Protein AF-I3T4M9-F1 (afdb_monomer_lite)

Foldseek 3Di:
DPPVVVVVVVVVVVVVVVVVVVVVVVVVPPPPPPVPPDLAPDDVPDDDDVDPPVLVFAEAEEFEQAADDQVSLLSVQVSLQVVVSCVSNVHDLLRYHYYDQPCHQQPPPNPHRNARHNDPPGGGSNPPNDPQAHRQQQEPQQVLCQLLVNLVSRDDGPSRHRPAAQSYDYYYEYEYAADVQWDHHNHDDTDGNVVVVVSVVNSVVVSRHNDPPVPPPDRQHQHDDPPDSDRPSPDD

Secondary structure (DSSP, 8-state):
--SHHHHHHHHHHHHHHHHHHHHHHHTTS---------SS---TT-----S----SS-EEEEEEE---SGGGHHHHHHHHHHHHHHHHTT--GGGEEEE----STT-TT-SSTT---SSTTPPP--TT---SB-GGG--HHHHHHHHTT-GGG--STT-------TT-EEEEEEEEEEETTEE--SSSSPEEHHHHHHHHHHHHHTTS-S---S-----EEEEEETTEEEEE----

Radius of gyration: 26.16 Å; chains: 1; bounding box: 81×73×48 Å

Structure (mmCIF, N/CA/C/O backbone):
data_AF-I3T4M9-F1
#
_entry.id   AF-I3T4M9-F1
#
loop_
_atom_site.group_PDB
_atom_site.id
_atom_site.type_symbol
_atom_site.label_atom_id
_atom_site.label_alt_id
_atom_site.label_comp_id
_atom_site.label_asym_id
_atom_site.label_entity_id
_atom_site.label_seq_id
_atom_site.pdbx_PDB_ins_code
_atom_site.Cartn_x
_atom_site.Cartn_y
_atom_site.Cartn_z
_atom_site.occupancy
_atom_site.B_iso_or_equiv
_atom_site.auth_seq_id
_atom_site.auth_comp_id
_atom_site.auth_asym_id
_atom_site.auth_atom_id
_atom_site.pdbx_PDB_model_num
ATOM 1 N N . MET A 1 1 ? 65.116 -58.347 15.491 1.00 51.75 1 MET A N 1
ATOM 2 C CA . MET A 1 1 ? 64.648 -56.966 15.760 1.00 51.75 1 MET A CA 1
ATOM 3 C C . MET A 1 1 ? 63.250 -56.728 15.166 1.00 51.75 1 MET A C 1
ATOM 5 O O . MET A 1 1 ? 63.097 -55.890 14.295 1.00 51.75 1 MET A O 1
ATOM 9 N N . ALA A 1 2 ? 62.219 -57.472 15.601 1.00 53.94 2 ALA A N 1
ATOM 10 C CA . ALA A 1 2 ? 60.871 -57.390 14.997 1.00 53.94 2 ALA A CA 1
ATOM 11 C C . ALA A 1 2 ? 59.702 -57.549 15.997 1.00 53.94 2 ALA A C 1
ATOM 13 O O . ALA A 1 2 ? 58.562 -57.761 15.592 1.00 53.94 2 ALA A O 1
ATOM 14 N N . VAL A 1 3 ? 59.967 -57.457 17.307 1.00 49.16 3 VAL A N 1
ATOM 15 C CA . VAL A 1 3 ? 58.937 -57.621 18.357 1.00 49.16 3 VAL A CA 1
ATOM 16 C C . VAL A 1 3 ? 58.542 -56.276 18.985 1.00 49.16 3 VAL A C 1
ATOM 18 O O . VAL A 1 3 ? 57.391 -56.087 19.354 1.00 49.16 3 VAL A O 1
ATOM 21 N N . HIS A 1 4 ? 59.442 -55.287 18.998 1.00 49.81 4 HIS A N 1
ATOM 22 C CA . HIS A 1 4 ? 59.159 -53.950 19.543 1.00 49.81 4 HIS A CA 1
ATOM 23 C C . HIS A 1 4 ? 58.299 -53.062 18.620 1.00 49.81 4 HIS A C 1
ATOM 25 O O . HIS A 1 4 ? 57.583 -52.184 19.089 1.00 49.81 4 HIS A O 1
ATOM 31 N N . SER A 1 5 ? 58.311 -53.324 17.308 1.00 50.81 5 SER A N 1
ATOM 32 C CA . SER A 1 5 ? 57.536 -52.558 16.318 1.00 50.81 5 SER A CA 1
ATOM 33 C C . SER A 1 5 ? 56.028 -52.844 16.388 1.00 50.81 5 SER A C 1
ATOM 35 O O . SER A 1 5 ? 55.233 -51.928 16.187 1.00 50.81 5 SER A O 1
ATOM 37 N N . LYS A 1 6 ? 55.618 -54.074 16.735 1.00 52.12 6 LYS A N 1
ATOM 38 C CA . LYS A 1 6 ? 54.200 -54.478 16.747 1.00 52.12 6 LYS A CA 1
ATOM 39 C C . LYS A 1 6 ? 53.404 -53.829 17.886 1.00 52.12 6 LYS A C 1
ATOM 41 O O . LYS A 1 6 ? 52.273 -53.406 17.663 1.00 52.12 6 LYS A O 1
ATOM 46 N N . ASN A 1 7 ? 54.008 -53.674 19.067 1.00 56.53 7 ASN A N 1
ATOM 47 C CA . ASN A 1 7 ? 53.360 -52.999 20.199 1.00 56.53 7 ASN A CA 1
ATOM 48 C C . ASN A 1 7 ? 53.205 -51.497 19.958 1.00 56.53 7 ASN A C 1
ATOM 50 O O . ASN A 1 7 ? 52.154 -50.938 20.251 1.00 56.53 7 ASN A O 1
ATOM 54 N N . MET A 1 8 ? 54.213 -50.852 19.368 1.00 57.25 8 MET A N 1
ATOM 55 C CA . MET A 1 8 ? 54.141 -49.425 19.059 1.00 57.25 8 MET A CA 1
ATOM 56 C C . MET A 1 8 ? 53.076 -49.138 17.989 1.00 57.25 8 MET A C 1
ATOM 58 O O . MET A 1 8 ? 52.304 -48.196 18.134 1.00 57.25 8 MET A O 1
ATOM 62 N N . PHE A 1 9 ? 52.950 -50.002 16.976 1.00 57.78 9 PHE A N 1
ATOM 63 C CA . PHE A 1 9 ? 51.900 -49.888 15.957 1.00 57.78 9 PHE A CA 1
ATOM 64 C C . PHE A 1 9 ? 50.490 -50.087 16.535 1.00 57.78 9 PHE A C 1
ATOM 66 O O . PHE A 1 9 ? 49.571 -49.345 16.196 1.00 57.78 9 PHE A O 1
ATOM 73 N N . SER A 1 10 ? 50.322 -51.047 17.451 1.00 60.31 10 SER A N 1
ATOM 74 C CA . SER A 1 10 ? 49.035 -51.311 18.107 1.00 60.31 10 SER A CA 1
ATOM 75 C C . SER A 1 10 ? 48.604 -50.182 19.050 1.00 60.31 10 SER A C 1
ATOM 77 O O . SER A 1 10 ? 47.414 -49.892 19.154 1.00 60.31 10 SER A O 1
ATOM 79 N N . ILE A 1 11 ? 49.554 -49.528 19.725 1.00 63.19 11 ILE A N 1
ATOM 80 C CA . ILE A 1 11 ? 49.279 -48.384 20.606 1.00 63.19 11 ILE A CA 1
ATOM 81 C C . ILE A 1 11 ? 48.903 -47.148 19.780 1.00 63.19 11 ILE A C 1
ATOM 83 O O . ILE A 1 11 ? 47.956 -46.449 20.126 1.00 63.19 11 ILE A O 1
ATOM 87 N N . VAL A 1 12 ? 49.574 -46.913 18.648 1.00 64.81 12 VAL A N 1
ATOM 88 C CA . VAL A 1 12 ? 49.237 -45.806 17.737 1.00 64.81 12 VAL A CA 1
ATOM 89 C C . VAL A 1 12 ? 47.850 -46.009 17.108 1.00 64.81 12 VAL A C 1
ATOM 91 O O . VAL A 1 12 ? 47.055 -45.078 17.102 1.00 64.81 12 VAL A O 1
ATOM 94 N N . LEU A 1 13 ? 47.494 -47.223 16.675 1.00 62.75 13 LEU A N 1
ATOM 95 C CA . LEU A 1 13 ? 46.153 -47.536 16.146 1.00 62.75 13 LEU A CA 1
ATOM 96 C C . LEU A 1 13 ? 45.035 -47.402 17.198 1.00 62.75 13 LEU A C 1
ATOM 98 O O . LEU A 1 13 ? 43.924 -46.977 16.876 1.00 62.75 13 LEU A O 1
ATOM 102 N N . SER A 1 14 ? 45.333 -47.727 18.457 1.00 67.88 14 SER A N 1
ATOM 103 C CA . SER A 1 14 ? 44.434 -47.522 19.601 1.00 67.88 14 SER A CA 1
ATOM 104 C C . SER A 1 14 ? 44.211 -46.030 19.876 1.00 67.88 14 SER A C 1
ATOM 106 O O . SER A 1 14 ? 43.078 -45.566 19.953 1.00 67.88 14 SER A O 1
ATOM 108 N N . LEU A 1 15 ? 45.280 -45.233 19.910 1.00 64.12 15 LEU A N 1
ATOM 109 C CA . LEU A 1 15 ? 45.178 -43.788 20.134 1.00 64.12 15 LEU A CA 1
ATOM 110 C C . LEU A 1 15 ? 44.457 -43.069 18.984 1.00 64.12 15 LEU A C 1
ATOM 112 O O . LEU A 1 15 ? 43.706 -42.130 19.228 1.00 64.12 15 LEU A O 1
ATOM 116 N N . TRP A 1 16 ? 44.618 -43.539 17.743 1.00 61.25 16 TRP A N 1
ATOM 117 C CA . TRP A 1 16 ? 43.885 -43.018 16.585 1.00 61.25 16 TRP A CA 1
ATOM 118 C C . TRP A 1 16 ? 42.399 -43.376 16.607 1.00 61.25 16 TRP A C 1
ATOM 120 O O . TRP A 1 16 ? 41.572 -42.539 16.256 1.00 61.25 16 TRP A O 1
ATOM 130 N N . SER A 1 17 ? 42.041 -44.583 17.047 1.00 65.31 17 SER A N 1
ATOM 131 C CA . SER A 1 17 ? 40.633 -44.975 17.175 1.00 65.31 17 SER A CA 1
ATOM 132 C C . SER A 1 17 ? 39.931 -44.240 18.322 1.00 65.31 17 SER A C 1
ATOM 134 O O . SER A 1 17 ? 38.778 -43.851 18.161 1.00 65.31 17 SER A O 1
ATOM 136 N N . TRP A 1 18 ? 40.632 -43.929 19.417 1.00 61.78 18 TRP A N 1
ATOM 137 C CA . TRP A 1 18 ? 40.119 -43.055 20.481 1.00 61.78 18 TRP A CA 1
ATOM 138 C C . TRP A 1 18 ? 40.028 -41.578 20.065 1.00 61.78 18 TRP A C 1
ATOM 140 O O . TRP A 1 18 ? 39.064 -40.910 20.430 1.00 61.78 18 TRP A O 1
ATOM 150 N N . LEU A 1 19 ? 40.967 -41.074 19.255 1.00 63.44 19 LEU A N 1
ATOM 151 C CA . LEU A 1 19 ? 40.897 -39.721 18.685 1.00 63.44 19 LEU A CA 1
ATOM 152 C C . LEU A 1 19 ? 39.730 -39.582 17.691 1.00 63.44 19 LEU A C 1
ATOM 154 O O . LEU A 1 19 ? 39.024 -38.579 17.717 1.00 63.44 19 LEU A O 1
ATOM 158 N N . LEU A 1 20 ? 39.474 -40.603 16.865 1.00 59.25 20 LEU A N 1
ATOM 159 C CA . LEU A 1 20 ? 38.292 -40.675 15.997 1.00 59.25 20 LEU A CA 1
ATOM 160 C C . LEU A 1 20 ? 36.988 -40.747 16.803 1.00 59.25 20 LEU A C 1
ATOM 162 O O . LEU A 1 20 ? 36.024 -40.084 16.434 1.00 59.25 20 LEU A O 1
ATOM 166 N N . LEU A 1 21 ? 36.963 -41.478 17.924 1.00 58.19 21 LEU A N 1
ATOM 167 C CA . LEU A 1 21 ? 35.794 -41.537 18.810 1.00 58.19 21 LEU A CA 1
ATOM 168 C C . LEU A 1 21 ? 35.507 -40.181 19.483 1.00 58.19 21 LEU A C 1
ATOM 170 O O . LEU A 1 21 ? 34.352 -39.760 19.563 1.00 58.19 21 LEU A O 1
ATOM 174 N N . LEU A 1 22 ? 36.552 -39.468 19.917 1.00 56.66 22 LEU A N 1
ATOM 175 C CA . LEU A 1 22 ? 36.445 -38.116 20.478 1.00 56.66 22 LEU A CA 1
ATOM 176 C C . LEU A 1 22 ? 35.967 -37.101 19.427 1.00 56.66 22 LEU A C 1
ATOM 178 O O . LEU A 1 22 ? 35.069 -36.314 19.710 1.00 56.66 22 LEU A O 1
ATOM 182 N N . LEU A 1 23 ? 36.449 -37.200 18.183 1.00 51.44 23 LEU A N 1
ATOM 183 C CA . LEU A 1 23 ? 35.970 -36.373 17.067 1.00 51.44 23 LEU A CA 1
ATOM 184 C C . LEU A 1 23 ? 34.507 -36.671 16.680 1.00 51.44 23 LEU A C 1
ATOM 186 O O . LEU A 1 23 ? 33.808 -35.774 16.213 1.00 51.44 23 LEU A O 1
ATOM 190 N N . THR A 1 24 ? 34.008 -37.894 16.904 1.00 48.72 24 THR A N 1
ATOM 191 C CA . THR A 1 24 ? 32.576 -38.209 16.719 1.00 48.72 24 THR A CA 1
ATOM 192 C C . THR A 1 24 ? 31.686 -37.737 17.872 1.00 48.72 24 THR A C 1
ATOM 194 O O . THR A 1 24 ? 30.505 -37.482 17.649 1.00 48.72 24 THR A O 1
ATOM 197 N N . LEU A 1 25 ? 32.234 -37.574 19.083 1.00 47.53 25 LEU A N 1
ATOM 198 C CA . LEU A 1 25 ? 31.501 -37.060 20.248 1.00 47.53 25 LEU A CA 1
ATOM 199 C C . LEU A 1 25 ? 31.405 -35.526 20.245 1.00 47.53 25 LEU A C 1
ATOM 201 O O . LEU A 1 25 ? 30.348 -34.996 20.583 1.00 47.53 25 LEU A O 1
ATOM 205 N N . ASP A 1 26 ? 32.426 -34.820 19.752 1.00 40.88 26 ASP A N 1
ATOM 206 C CA . ASP A 1 26 ? 32.344 -33.368 19.515 1.00 40.88 26 ASP A CA 1
ATOM 207 C C . ASP A 1 26 ? 31.431 -33.014 18.322 1.00 40.88 26 ASP A C 1
ATOM 209 O O . ASP A 1 26 ? 30.865 -31.921 18.256 1.00 40.88 26 ASP A O 1
ATOM 213 N N . GLY A 1 27 ? 31.201 -33.964 17.407 1.00 43.97 27 GLY A N 1
ATOM 214 C CA . GLY A 1 27 ? 30.227 -33.837 16.319 1.00 43.97 27 GLY A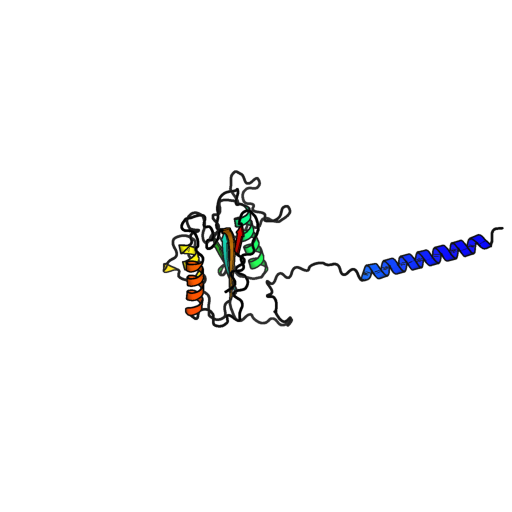 CA 1
ATOM 215 C C . GLY A 1 27 ? 28.759 -33.888 16.766 1.00 43.97 27 GLY A C 1
ATOM 216 O O . GLY A 1 27 ? 27.888 -33.470 16.006 1.00 43.97 27 GLY A O 1
ATOM 217 N N . LEU A 1 28 ? 28.467 -34.352 17.990 1.00 40.97 28 LEU A N 1
ATOM 218 C CA . LEU A 1 28 ? 27.102 -34.412 18.535 1.00 40.97 28 LEU A CA 1
ATOM 219 C C . LEU A 1 28 ? 26.691 -33.164 19.338 1.00 40.97 28 LEU A C 1
ATOM 221 O O . LEU A 1 28 ? 25.540 -33.069 19.762 1.00 40.97 28 LEU A O 1
ATOM 225 N N . VAL A 1 29 ? 27.595 -32.194 19.530 1.00 45.59 29 VAL A N 1
ATOM 226 C CA . VAL A 1 29 ? 27.301 -30.917 20.220 1.00 45.59 29 VAL A CA 1
ATOM 227 C C . VAL A 1 29 ? 27.379 -29.711 19.276 1.00 45.59 29 VAL A C 1
ATOM 229 O O . VAL A 1 29 ? 27.079 -28.581 19.664 1.00 45.59 29 VAL A O 1
ATOM 232 N N . ALA A 1 30 ? 27.634 -29.931 17.986 1.00 41.69 30 ALA A N 1
ATOM 233 C CA . ALA A 1 30 ? 27.229 -28.970 16.973 1.00 41.69 30 ALA A CA 1
ATOM 234 C C . ALA A 1 30 ? 25.702 -29.044 16.832 1.00 41.69 30 ALA A C 1
ATOM 236 O O . ALA A 1 30 ? 25.177 -29.729 15.955 1.00 41.69 30 ALA A O 1
ATOM 237 N N . ARG A 1 31 ? 24.978 -28.336 17.716 1.00 37.53 31 ARG A N 1
ATOM 238 C CA . ARG A 1 31 ? 23.589 -27.951 17.444 1.00 37.53 31 ARG A CA 1
ATOM 239 C C . ARG A 1 31 ? 23.585 -27.407 16.019 1.00 37.53 31 ARG A C 1
ATOM 241 O O . ARG A 1 31 ? 24.276 -26.411 15.777 1.00 37.53 31 ARG A O 1
ATOM 248 N N . PRO A 1 32 ? 22.856 -28.015 15.071 1.00 35.25 32 PRO A N 1
ATOM 249 C CA . PRO A 1 32 ? 22.607 -27.319 13.834 1.00 35.25 32 PRO A CA 1
ATOM 250 C C . PRO A 1 32 ? 21.932 -26.018 14.263 1.00 35.25 32 PRO A C 1
ATOM 252 O O . PRO A 1 32 ? 20.870 -26.044 14.885 1.00 35.25 32 PRO A O 1
ATOM 255 N N . ASN A 1 33 ? 22.549 -24.875 13.962 1.00 35.91 33 ASN A N 1
ATOM 256 C CA . ASN A 1 33 ? 21.829 -23.611 13.871 1.00 35.91 33 ASN A CA 1
ATOM 257 C C . ASN A 1 33 ? 20.899 -23.720 12.654 1.00 35.91 33 ASN A C 1
ATOM 259 O O . ASN A 1 33 ? 21.016 -22.988 11.676 1.00 35.91 33 ASN A O 1
ATOM 263 N N . HIS A 1 34 ? 19.991 -24.693 12.694 1.00 41.06 34 HIS A N 1
ATOM 264 C CA . HIS A 1 34 ? 18.754 -24.627 11.974 1.00 41.06 34 HIS A CA 1
ATOM 265 C C . HIS A 1 34 ? 17.998 -23.540 12.720 1.00 41.06 34 HIS A C 1
ATOM 267 O O . HIS A 1 34 ? 17.417 -23.771 13.779 1.00 41.06 34 HIS A O 1
ATOM 273 N N . LEU A 1 35 ? 18.150 -22.310 12.232 1.00 42.97 35 LEU A N 1
ATOM 274 C CA . LEU A 1 35 ? 17.266 -21.217 12.575 1.00 42.97 35 LEU A CA 1
ATOM 275 C C . LEU A 1 35 ? 15.893 -21.677 12.076 1.00 42.97 35 LEU A C 1
ATOM 277 O O . LEU A 1 35 ? 15.541 -21.484 10.914 1.00 42.97 35 LEU A O 1
ATOM 281 N N . GLU A 1 36 ? 15.196 -22.440 12.911 1.00 40.03 36 GLU A N 1
ATOM 282 C CA . GLU A 1 36 ? 13.805 -22.787 12.718 1.00 40.03 36 GLU A CA 1
ATOM 283 C C . GLU A 1 36 ? 13.071 -21.453 12.745 1.00 40.03 36 GLU A C 1
ATOM 285 O O . GLU A 1 36 ? 12.901 -20.819 13.784 1.00 40.03 36 GLU A O 1
ATOM 290 N N . TRP A 1 37 ? 12.823 -20.935 11.545 1.00 40.50 37 TRP A N 1
ATOM 291 C CA . TRP A 1 37 ? 12.137 -19.676 11.357 1.00 40.50 37 TRP A CA 1
ATOM 292 C C . TRP A 1 37 ? 10.720 -19.863 11.855 1.00 40.50 37 TRP A C 1
ATOM 294 O O . TRP A 1 37 ? 9.911 -20.529 11.208 1.00 40.50 37 TRP A O 1
ATOM 304 N N . ASP A 1 38 ? 10.450 -19.264 13.003 1.00 41.94 38 ASP A N 1
ATOM 305 C CA . ASP A 1 38 ? 9.117 -19.208 13.553 1.00 41.94 38 ASP A CA 1
ATOM 306 C C . ASP A 1 38 ? 8.185 -18.491 12.560 1.00 41.94 38 ASP A C 1
ATOM 308 O O . ASP A 1 38 ? 8.450 -17.338 12.200 1.00 41.94 38 ASP A O 1
ATOM 312 N N . PRO A 1 39 ? 7.129 -19.150 12.052 1.00 41.22 39 PRO A N 1
ATOM 313 C CA . PRO A 1 39 ? 6.181 -18.515 11.141 1.00 41.22 39 PRO A CA 1
ATOM 314 C C . PRO A 1 39 ? 5.344 -17.433 11.840 1.00 41.22 39 PRO A C 1
ATOM 316 O O . PRO A 1 39 ? 4.666 -16.656 11.165 1.00 41.22 39 PRO A O 1
ATOM 319 N N . VAL A 1 40 ? 5.382 -17.378 13.173 1.00 46.44 40 VAL A N 1
ATOM 320 C CA . VAL A 1 40 ? 4.689 -16.385 13.981 1.00 46.44 40 VAL A CA 1
ATOM 321 C C . VAL A 1 40 ? 5.578 -15.151 14.116 1.00 46.44 40 VAL A C 1
ATOM 323 O O . VAL A 1 40 ? 6.723 -15.219 14.561 1.00 46.44 40 VAL A O 1
ATOM 326 N N . ILE A 1 41 ? 5.044 -13.985 13.746 1.00 50.28 41 ILE A N 1
ATOM 327 C CA . ILE A 1 41 ? 5.669 -12.700 14.077 1.00 50.28 41 ILE A CA 1
ATOM 328 C C . ILE A 1 41 ? 5.581 -12.536 15.597 1.00 50.28 41 ILE A C 1
ATOM 330 O O . ILE A 1 41 ? 4.592 -12.017 16.106 1.00 50.28 41 ILE A O 1
ATOM 334 N N . ARG A 1 42 ? 6.609 -12.999 16.311 1.00 46.50 42 ARG A N 1
ATOM 335 C CA . ARG A 1 42 ? 6.723 -12.837 17.761 1.00 46.50 42 ARG A CA 1
ATOM 336 C C . ARG A 1 42 ? 7.334 -11.487 18.108 1.00 46.50 42 ARG A C 1
ATOM 338 O O . ARG A 1 42 ? 8.281 -11.025 17.460 1.00 46.50 42 ARG A O 1
ATOM 345 N N . LEU A 1 43 ? 6.805 -10.840 19.140 1.00 44.00 43 LEU A N 1
ATOM 346 C CA . LEU A 1 43 ? 7.354 -9.580 19.644 1.00 44.00 43 LEU A CA 1
ATOM 347 C C . LEU A 1 43 ? 8.533 -9.859 20.598 1.00 44.00 43 LEU A C 1
ATOM 349 O O . LEU A 1 43 ? 8.495 -10.830 21.353 1.00 44.00 43 LEU A O 1
ATOM 353 N N . PRO A 1 44 ? 9.579 -9.010 20.645 1.00 33.62 44 PRO A N 1
ATOM 354 C CA . PRO A 1 44 ? 10.589 -9.106 21.696 1.00 33.62 44 PRO A CA 1
ATOM 355 C C . PRO A 1 44 ? 9.932 -8.907 23.073 1.00 33.62 44 PRO A C 1
ATOM 357 O O . PRO A 1 44 ? 9.529 -7.790 23.402 1.00 33.62 44 PRO A O 1
ATOM 360 N N . GLY A 1 45 ? 9.819 -9.984 23.857 1.00 41.94 45 GLY A N 1
ATOM 361 C CA . GLY A 1 45 ? 9.194 -9.988 25.188 1.00 41.94 45 GLY A CA 1
ATOM 362 C C . GLY A 1 45 ? 7.941 -10.859 25.334 1.00 41.94 45 GLY A C 1
ATOM 363 O O . GLY A 1 45 ? 7.343 -10.849 26.406 1.00 41.94 45 GLY A O 1
ATOM 364 N N . GLU A 1 46 ? 7.537 -11.602 24.303 1.00 44.09 46 GLU A N 1
ATOM 365 C CA . GLU A 1 46 ? 6.473 -12.606 24.424 1.00 44.09 46 GLU A CA 1
ATOM 366 C C . GLU A 1 46 ? 6.944 -13.768 25.314 1.00 44.09 46 GLU A C 1
ATOM 368 O O . GLU A 1 46 ? 7.970 -14.398 25.045 1.00 44.09 46 GLU A O 1
ATOM 373 N N . VAL A 1 47 ? 6.230 -14.005 26.417 1.00 44.31 47 VAL A N 1
ATOM 374 C CA . VAL A 1 47 ? 6.484 -15.140 27.309 1.00 44.31 47 VAL A CA 1
ATOM 375 C C . VAL A 1 47 ? 6.010 -16.397 26.585 1.00 44.31 47 VAL A C 1
ATOM 377 O O . VAL A 1 47 ? 4.903 -16.422 26.053 1.00 44.31 47 VAL A O 1
ATOM 380 N N . VAL A 1 48 ? 6.872 -17.411 26.515 1.00 47.31 48 VAL A N 1
ATOM 381 C CA . VAL A 1 48 ? 6.546 -18.707 25.915 1.00 47.31 48 VAL A CA 1
ATOM 382 C C . VAL A 1 48 ? 5.621 -19.443 26.876 1.00 47.31 48 VAL A C 1
ATOM 384 O O . VAL A 1 48 ? 6.099 -20.080 27.808 1.00 47.31 48 VAL A O 1
ATOM 387 N N . ASP A 1 49 ? 4.317 -19.328 26.659 1.00 44.12 49 ASP A N 1
ATOM 388 C CA . ASP A 1 49 ? 3.352 -20.287 27.180 1.00 44.12 49 ASP A CA 1
ATOM 389 C C . ASP A 1 49 ? 2.806 -21.061 25.978 1.00 44.12 49 ASP A C 1
ATOM 391 O O . ASP A 1 49 ? 2.137 -20.494 25.117 1.00 44.12 49 ASP A O 1
ATOM 395 N N . ASP A 1 50 ? 3.107 -22.360 25.905 1.00 45.62 50 ASP A N 1
ATOM 396 C CA . ASP A 1 50 ? 2.668 -23.295 24.852 1.00 45.62 50 ASP A CA 1
ATOM 397 C C . ASP A 1 50 ? 1.153 -23.605 24.908 1.00 45.62 50 ASP A C 1
ATOM 399 O O . ASP A 1 50 ? 0.687 -24.652 24.457 1.00 45.62 50 ASP A O 1
ATOM 403 N N . ALA A 1 51 ? 0.365 -22.703 25.488 1.00 43.50 51 ALA A N 1
ATOM 404 C CA . ALA A 1 51 ? -1.082 -22.731 25.431 1.00 43.50 51 ALA A CA 1
ATOM 405 C C . ALA A 1 51 ? -1.520 -21.798 24.301 1.00 43.50 51 ALA A C 1
ATOM 407 O O . ALA A 1 51 ? -1.069 -20.657 24.242 1.00 43.50 51 ALA A O 1
ATOM 408 N N . GLU A 1 52 ? -2.406 -22.268 23.419 1.00 46.25 52 GLU A N 1
ATOM 409 C CA . GLU A 1 52 ? -3.182 -21.404 22.529 1.00 46.25 52 GLU A CA 1
ATOM 410 C C . GLU A 1 52 ? -3.863 -20.317 23.371 1.00 46.25 52 GLU A C 1
ATOM 412 O O . GLU A 1 52 ? -4.950 -20.499 23.919 1.00 46.25 52 GLU A O 1
ATOM 417 N N . VAL A 1 53 ? -3.202 -19.172 23.529 1.00 48.25 53 VAL A N 1
ATOM 418 C CA . VAL A 1 53 ? -3.882 -17.959 23.936 1.00 48.25 53 VAL A CA 1
ATOM 419 C C . VAL A 1 53 ? -4.668 -17.578 22.700 1.00 48.25 53 VAL A C 1
ATOM 421 O O . VAL A 1 53 ? -4.093 -17.056 21.746 1.00 48.25 53 VAL A O 1
ATOM 424 N N . ASP A 1 54 ? -5.962 -17.896 22.704 1.00 47.97 54 ASP A N 1
ATOM 425 C CA . ASP A 1 54 ? -6.940 -17.265 21.829 1.00 47.97 54 ASP A CA 1
ATOM 426 C C . ASP A 1 54 ? -6.648 -15.761 21.848 1.00 47.97 54 ASP A C 1
ATOM 428 O O . ASP A 1 54 ? -6.958 -15.053 22.812 1.00 47.97 54 ASP A O 1
ATOM 432 N N . GLU A 1 55 ? -5.946 -15.271 20.825 1.00 59.09 55 GLU A N 1
ATOM 433 C CA . GLU A 1 55 ? -5.632 -13.861 20.707 1.00 59.09 55 GLU A CA 1
ATOM 434 C C . GLU A 1 55 ? -6.973 -13.147 20.565 1.00 59.09 55 GLU A C 1
ATOM 436 O O . GLU A 1 55 ? -7.619 -13.211 19.523 1.00 59.09 55 GLU A O 1
ATOM 441 N N . VAL A 1 56 ? -7.412 -12.490 21.640 1.00 71.88 56 VAL A N 1
ATOM 442 C CA . VAL A 1 56 ? -8.781 -11.967 21.797 1.00 71.88 56 VAL A CA 1
ATOM 443 C C . VAL A 1 56 ? -9.163 -10.924 20.722 1.00 71.88 56 VAL A C 1
ATOM 445 O O . VAL A 1 56 ? -10.322 -10.534 20.643 1.00 71.88 56 VAL A O 1
ATOM 448 N N . GLY A 1 57 ? -8.235 -10.494 19.856 1.00 79.50 57 GLY A N 1
ATOM 449 C CA . GLY A 1 57 ? -8.483 -9.519 18.794 1.00 79.50 57 GLY A CA 1
ATOM 450 C C . GLY A 1 57 ? -7.850 -9.847 17.440 1.00 79.50 57 GLY A C 1
ATOM 451 O O . GLY A 1 57 ? -6.844 -10.550 17.319 1.00 79.50 57 GLY A O 1
ATOM 452 N N . THR A 1 58 ? -8.443 -9.267 16.400 1.00 88.31 58 THR A N 1
ATOM 453 C CA . THR A 1 58 ? -8.081 -9.445 14.993 1.00 88.31 58 THR A CA 1
ATOM 454 C C . THR A 1 58 ? -6.725 -8.813 14.688 1.00 88.31 58 THR A C 1
ATOM 456 O O . THR A 1 58 ? -6.416 -7.699 15.114 1.00 88.31 58 THR A O 1
ATOM 459 N N . ARG A 1 59 ? -5.907 -9.510 13.896 1.00 87.62 59 ARG A N 1
ATOM 460 C CA . ARG A 1 59 ? -4.650 -8.981 13.353 1.00 87.62 59 ARG A CA 1
ATOM 461 C C . ARG A 1 59 ? -4.914 -8.341 11.993 1.00 87.62 59 ARG A C 1
ATOM 463 O O . ARG A 1 59 ? -5.387 -9.017 11.081 1.00 87.62 59 ARG A O 1
ATOM 470 N N . TRP A 1 60 ? -4.584 -7.063 11.876 1.00 92.44 60 TRP A N 1
ATOM 471 C CA . TRP A 1 60 ? -4.699 -6.246 10.673 1.00 92.44 60 TRP A CA 1
ATOM 472 C C . TRP A 1 60 ? -3.324 -5.847 10.152 1.00 92.44 60 TRP A C 1
ATOM 474 O O . TRP A 1 60 ? -2.380 -5.691 10.930 1.00 92.44 60 TRP A O 1
ATOM 484 N N . ALA A 1 61 ? -3.218 -5.612 8.846 1.00 92.44 61 ALA A N 1
ATOM 485 C CA . ALA A 1 61 ? -2.009 -5.074 8.248 1.00 92.44 61 ALA A CA 1
ATOM 486 C C . ALA A 1 61 ? -2.281 -4.061 7.130 1.00 92.44 61 ALA A C 1
ATOM 488 O O . ALA A 1 61 ? -3.215 -4.212 6.346 1.00 92.44 6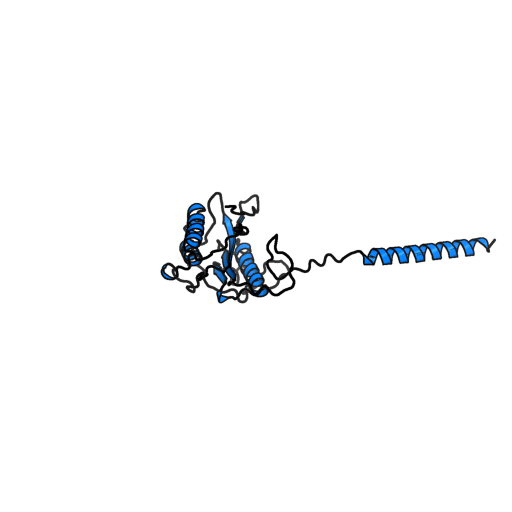1 ALA A O 1
ATOM 489 N N . VAL A 1 62 ? -1.409 -3.059 7.024 1.00 96.81 62 VAL A N 1
ATOM 490 C CA . VAL A 1 62 ? -1.318 -2.136 5.885 1.00 96.81 62 VAL A CA 1
ATOM 491 C C . VAL A 1 62 ? 0.087 -2.253 5.305 1.00 96.81 62 VAL A C 1
ATOM 493 O O . VAL A 1 62 ? 1.066 -1.977 5.999 1.00 96.81 62 VAL A O 1
ATOM 496 N N . LEU A 1 63 ? 0.200 -2.677 4.048 1.00 97.88 63 LEU A N 1
ATOM 497 C CA . LEU A 1 63 ? 1.475 -2.837 3.346 1.00 97.88 63 LEU A CA 1
ATOM 498 C C . LEU A 1 63 ? 1.567 -1.815 2.215 1.00 97.88 63 LEU A C 1
ATOM 500 O O . LEU A 1 63 ? 0.659 -1.745 1.392 1.00 97.88 63 LEU A O 1
ATOM 504 N N . VAL A 1 64 ? 2.648 -1.036 2.162 1.00 98.25 64 VAL A N 1
ATOM 505 C CA . VAL A 1 64 ? 2.773 0.099 1.238 1.00 98.25 64 VAL A CA 1
ATOM 506 C C . VAL A 1 64 ? 4.107 0.088 0.506 1.00 98.25 64 VAL A C 1
ATOM 508 O O . VAL A 1 64 ? 5.167 0.142 1.129 1.00 98.25 64 VAL A O 1
ATOM 511 N N . ALA A 1 65 ? 4.042 0.066 -0.824 1.00 97.69 65 ALA A N 1
ATOM 512 C CA . ALA A 1 65 ? 5.158 0.368 -1.706 1.00 97.69 65 ALA A CA 1
ATOM 513 C C . ALA A 1 65 ? 4.969 1.788 -2.248 1.00 97.69 65 ALA A C 1
ATOM 515 O O . ALA A 1 65 ? 4.045 2.047 -3.018 1.00 97.69 65 ALA A O 1
ATOM 516 N N . GLY A 1 66 ? 5.836 2.709 -1.831 1.00 96.31 66 GLY A N 1
ATOM 517 C CA . GLY A 1 66 ? 5.699 4.142 -2.126 1.00 96.31 66 GLY A CA 1
ATOM 518 C C . GLY A 1 66 ? 6.235 4.594 -3.486 1.00 96.31 66 GLY A C 1
ATOM 519 O O . GLY A 1 66 ? 6.274 5.789 -3.756 1.00 96.31 66 GLY A O 1
ATOM 520 N N . SER A 1 67 ? 6.642 3.677 -4.364 1.00 96.38 67 SER A N 1
ATOM 521 C CA . SER A 1 67 ? 7.145 4.028 -5.697 1.00 96.38 67 SER A CA 1
ATOM 522 C C . SER A 1 67 ? 6.709 3.073 -6.797 1.00 96.38 67 SER A C 1
ATOM 524 O O . SER A 1 67 ? 6.231 1.958 -6.574 1.00 96.38 67 SER A O 1
ATOM 526 N N . SER A 1 68 ? 6.928 3.558 -8.014 1.00 98.50 68 SER A N 1
ATOM 527 C CA . SER A 1 68 ? 6.719 2.893 -9.290 1.00 98.50 68 SER A CA 1
ATOM 528 C C . SER A 1 68 ? 8.020 2.858 -10.105 1.00 98.50 68 SER A C 1
ATOM 530 O O . SER A 1 68 ? 9.056 3.412 -9.711 1.00 98.50 68 SER A O 1
ATOM 532 N N . GLY A 1 69 ? 7.966 2.194 -11.252 1.00 98.19 69 GLY A N 1
ATOM 533 C CA . GLY A 1 69 ? 9.042 2.043 -12.215 1.00 98.19 69 GLY A CA 1
ATOM 534 C C . GLY A 1 69 ? 9.958 0.864 -11.900 1.00 98.19 69 GLY A C 1
ATOM 535 O O . GLY A 1 69 ? 10.302 0.589 -10.749 1.00 98.19 69 GLY A O 1
ATOM 536 N N . TYR A 1 70 ? 10.440 0.191 -12.947 1.00 98.19 70 TYR A N 1
ATOM 537 C CA . 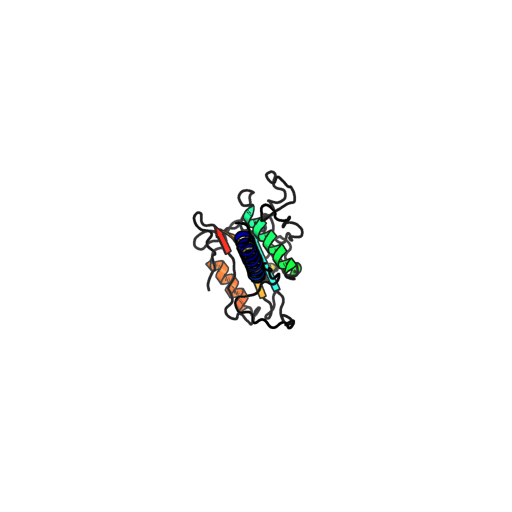TYR A 1 70 ? 11.246 -1.027 -12.808 1.00 98.19 70 TYR A CA 1
ATOM 538 C C . TYR A 1 70 ? 12.557 -0.822 -12.023 1.00 98.19 70 TYR A C 1
ATOM 540 O O . TYR A 1 70 ? 12.998 -1.712 -11.300 1.00 98.19 70 TYR A O 1
ATOM 548 N N . GLY A 1 71 ? 13.148 0.380 -12.049 1.00 96.50 71 GLY A N 1
ATOM 549 C CA . GLY A 1 71 ? 14.305 0.727 -11.202 1.00 96.50 71 GLY A CA 1
ATOM 550 C C . GLY A 1 71 ? 14.024 0.679 -9.687 1.00 96.50 71 GLY A C 1
ATOM 551 O O . GLY A 1 71 ? 14.950 0.629 -8.873 1.00 96.50 71 GLY A O 1
ATOM 552 N N . ASN A 1 72 ? 12.748 0.655 -9.300 1.00 97.06 72 ASN A N 1
ATOM 553 C CA . ASN A 1 72 ? 12.263 0.538 -7.927 1.00 97.06 72 ASN A CA 1
ATOM 554 C C . ASN A 1 72 ? 11.619 -0.824 -7.628 1.00 97.06 72 ASN A C 1
ATOM 556 O O . ASN A 1 72 ? 10.994 -0.973 -6.580 1.00 97.06 72 ASN A O 1
ATOM 560 N N . TYR A 1 73 ? 11.838 -1.832 -8.485 1.00 98.19 73 TYR A N 1
ATOM 561 C CA . TYR A 1 73 ? 11.357 -3.215 -8.346 1.00 98.19 73 TYR A CA 1
ATOM 562 C C . TYR A 1 73 ? 11.346 -3.728 -6.893 1.00 98.19 73 TYR A C 1
ATOM 564 O O . TYR A 1 73 ? 10.361 -4.303 -6.428 1.00 98.19 73 TYR A O 1
ATOM 572 N N . ARG A 1 74 ? 12.439 -3.478 -6.157 1.00 96.50 74 ARG A N 1
ATOM 573 C CA . ARG A 1 74 ? 12.654 -3.936 -4.774 1.00 96.50 74 ARG A CA 1
ATOM 574 C C . ARG A 1 74 ? 11.537 -3.539 -3.800 1.00 96.50 74 ARG A C 1
ATOM 576 O O . ARG A 1 74 ? 11.213 -4.327 -2.927 1.00 96.50 74 ARG A O 1
ATOM 583 N N . HIS A 1 75 ? 10.915 -2.371 -3.959 1.00 96.44 75 HIS A N 1
ATOM 584 C CA . HIS A 1 75 ? 9.921 -1.884 -2.997 1.00 96.44 75 HIS A CA 1
ATOM 585 C C . HIS A 1 75 ? 8.592 -2.647 -3.106 1.00 96.44 75 HIS A C 1
ATOM 587 O O . HIS A 1 75 ? 8.007 -3.037 -2.098 1.00 96.44 75 HIS A O 1
ATOM 593 N N . GLN A 1 76 ? 8.141 -2.938 -4.331 1.00 98.62 76 GLN A N 1
ATOM 594 C CA . GLN A 1 76 ? 6.956 -3.777 -4.542 1.00 98.62 76 GLN A CA 1
ATOM 595 C C . GLN A 1 76 ? 7.259 -5.257 -4.259 1.00 98.62 76 GLN A C 1
ATOM 597 O O . GLN A 1 76 ? 6.404 -5.956 -3.719 1.00 98.62 76 GLN A O 1
ATOM 602 N N . ALA A 1 77 ? 8.484 -5.728 -4.531 1.00 97.88 77 ALA A N 1
ATOM 603 C CA . ALA A 1 77 ? 8.928 -7.068 -4.137 1.00 97.88 77 ALA A CA 1
ATOM 604 C C . ALA A 1 77 ? 8.935 -7.264 -2.610 1.00 97.88 77 ALA A C 1
ATOM 606 O O . ALA A 1 77 ? 8.503 -8.312 -2.128 1.00 97.88 77 ALA A O 1
ATOM 607 N N . ASP A 1 78 ? 9.359 -6.252 -1.850 1.00 96.00 78 ASP A N 1
ATOM 608 C CA . ASP A 1 78 ? 9.287 -6.227 -0.388 1.00 96.00 78 ASP A CA 1
ATOM 609 C C . ASP A 1 78 ? 7.855 -6.353 0.127 1.00 96.00 78 ASP A C 1
ATOM 611 O O . ASP A 1 78 ? 7.588 -7.186 0.993 1.00 96.00 78 ASP A O 1
ATOM 615 N N . VAL A 1 79 ? 6.924 -5.567 -0.421 1.00 97.81 79 VAL A N 1
ATOM 616 C CA . VAL A 1 79 ? 5.503 -5.615 -0.042 1.00 97.81 79 VAL A CA 1
ATOM 617 C C . VAL A 1 79 ? 4.870 -6.958 -0.382 1.00 97.81 79 VAL A C 1
ATOM 619 O O . VAL A 1 79 ? 4.211 -7.552 0.470 1.00 97.81 79 VAL A O 1
ATOM 622 N N . CYS A 1 80 ? 5.118 -7.474 -1.588 1.00 98.50 80 CYS A N 1
ATOM 623 C CA . CYS A 1 80 ? 4.646 -8.794 -1.995 1.00 98.50 80 CYS A CA 1
ATOM 624 C C . CYS A 1 80 ? 5.177 -9.879 -1.048 1.00 98.50 80 CYS A C 1
ATOM 626 O O . CYS A 1 80 ? 4.420 -10.716 -0.569 1.00 98.50 80 CYS A O 1
ATOM 628 N N . HIS A 1 81 ? 6.467 -9.836 -0.707 1.00 96.75 81 HIS A N 1
ATOM 629 C CA . HIS A 1 81 ? 7.063 -10.788 0.227 1.00 96.75 81 HIS A CA 1
ATOM 630 C C . HIS A 1 81 ? 6.470 -10.664 1.639 1.00 96.75 81 HIS A C 1
ATOM 632 O O . HIS A 1 81 ? 6.138 -11.680 2.247 1.00 96.75 81 HIS A O 1
ATOM 638 N N . ALA A 1 82 ? 6.273 -9.443 2.145 1.00 93.44 82 ALA A N 1
ATOM 639 C CA . ALA A 1 82 ? 5.629 -9.211 3.436 1.00 93.44 82 ALA A CA 1
ATOM 640 C C . ALA A 1 82 ? 4.195 -9.765 3.474 1.00 93.44 82 ALA A C 1
ATOM 642 O O . ALA A 1 82 ? 3.816 -10.385 4.466 1.00 93.44 82 ALA A O 1
ATOM 643 N N . TYR A 1 83 ? 3.428 -9.616 2.388 1.00 97.94 83 TYR A N 1
ATOM 644 C CA . TYR A 1 83 ? 2.102 -10.225 2.257 1.00 97.94 83 TYR A CA 1
ATOM 645 C C . TYR A 1 83 ? 2.169 -11.751 2.400 1.00 97.94 83 TYR A C 1
ATOM 647 O O . TYR A 1 83 ? 1.453 -12.312 3.228 1.00 97.94 83 TYR A O 1
ATOM 655 N N . GLN A 1 84 ? 3.080 -12.419 1.680 1.00 97.50 84 GLN A N 1
ATOM 656 C CA . GLN A 1 84 ? 3.230 -13.879 1.775 1.00 97.50 84 GLN A CA 1
ATOM 657 C C . GLN A 1 84 ? 3.557 -14.337 3.204 1.00 97.50 84 GLN A C 1
ATOM 659 O O . GLN A 1 84 ? 3.030 -15.348 3.669 1.00 97.50 84 GLN A O 1
ATOM 664 N N . LEU A 1 85 ? 4.402 -13.586 3.920 1.00 92.69 85 LEU A N 1
ATOM 665 C CA . LEU A 1 85 ? 4.743 -13.886 5.313 1.00 92.69 85 LEU A CA 1
ATOM 666 C C . LEU A 1 85 ? 3.532 -13.750 6.242 1.00 92.69 85 LEU A C 1
ATOM 668 O O . LEU A 1 85 ? 3.317 -14.620 7.082 1.00 92.69 85 LEU A O 1
ATOM 672 N N . LEU A 1 86 ? 2.719 -12.704 6.076 1.00 91.19 86 LEU A N 1
ATOM 673 C CA . LEU A 1 86 ? 1.516 -12.498 6.888 1.00 91.19 86 LEU A CA 1
ATOM 674 C C . LEU A 1 86 ? 0.452 -13.568 6.634 1.00 91.19 86 LEU A C 1
ATOM 676 O O . LEU A 1 86 ? -0.117 -14.091 7.592 1.00 91.19 86 LEU A O 1
ATOM 680 N N . ILE A 1 87 ? 0.226 -13.936 5.369 1.00 96.81 87 ILE A N 1
ATOM 681 C CA . ILE A 1 87 ? -0.679 -15.036 5.011 1.00 96.81 87 ILE A CA 1
ATOM 682 C C . ILE A 1 87 ? -0.190 -16.350 5.630 1.00 96.81 87 ILE A C 1
ATOM 684 O O . ILE A 1 87 ? -0.965 -17.048 6.282 1.00 96.81 87 ILE A O 1
ATOM 688 N N . LYS A 1 88 ? 1.108 -16.665 5.507 1.00 94.12 88 LYS A N 1
ATOM 689 C CA . LYS A 1 88 ? 1.704 -17.861 6.125 1.00 94.12 88 LYS A CA 1
ATOM 690 C C . LYS A 1 88 ? 1.604 -17.845 7.658 1.00 94.12 88 LYS A C 1
ATOM 692 O O . LYS A 1 88 ? 1.436 -18.900 8.257 1.00 94.12 88 LYS A O 1
ATOM 697 N N . GLY A 1 89 ? 1.670 -16.666 8.277 1.00 87.44 89 GLY A N 1
ATOM 698 C CA . GLY A 1 89 ? 1.469 -16.453 9.717 1.00 87.44 89 GLY A CA 1
ATOM 699 C C . GLY A 1 89 ? -0.001 -16.463 10.172 1.00 87.44 89 GLY A C 1
ATOM 700 O O . GLY A 1 89 ? -0.293 -16.195 11.342 1.00 87.44 89 GLY A O 1
ATOM 701 N N . GLY A 1 90 ? -0.945 -16.744 9.268 1.00 90.81 90 GLY A N 1
ATOM 702 C CA . GLY A 1 90 ? -2.370 -16.878 9.578 1.00 90.81 90 GLY A CA 1
ATOM 703 C C . GLY A 1 90 ? -3.131 -15.553 9.683 1.00 90.81 90 GLY A C 1
ATOM 704 O O . GLY A 1 90 ? -4.195 -15.506 10.302 1.00 90.81 90 GLY A O 1
ATOM 705 N N . VAL A 1 91 ? -2.607 -14.455 9.131 1.00 91.06 91 VAL A N 1
ATOM 706 C CA . VAL A 1 91 ? -3.391 -13.225 8.953 1.00 91.06 91 VAL A CA 1
ATOM 707 C C . VAL A 1 91 ? -4.304 -13.415 7.743 1.00 91.06 91 VAL A C 1
ATOM 709 O O . VAL A 1 91 ? -3.850 -13.812 6.674 1.00 91.06 91 VAL A O 1
ATOM 712 N N . LYS A 1 92 ? -5.602 -13.150 7.900 1.00 96.50 92 LYS A N 1
ATOM 713 C CA . LYS A 1 92 ? -6.571 -13.295 6.807 1.00 96.50 92 LYS A CA 1
ATOM 714 C C . LYS A 1 92 ? -6.388 -12.185 5.772 1.00 96.50 92 LYS A C 1
ATOM 716 O O . LYS A 1 92 ? -6.207 -11.031 6.147 1.00 96.50 92 LYS A O 1
ATOM 721 N N . GLU A 1 93 ? -6.526 -12.510 4.487 1.00 97.50 93 GLU A N 1
ATOM 722 C CA . GLU A 1 93 ? -6.419 -11.545 3.379 1.00 97.50 93 GLU A CA 1
ATOM 723 C C . GLU A 1 93 ? -7.372 -10.344 3.531 1.00 97.50 93 GLU A C 1
ATOM 725 O O . GLU A 1 93 ? -7.001 -9.209 3.232 1.00 97.50 93 GLU A O 1
ATOM 730 N N . GLU A 1 94 ? -8.583 -10.575 4.048 1.00 97.50 94 GLU A N 1
ATOM 731 C CA . GLU A 1 94 ? -9.577 -9.523 4.313 1.00 97.50 94 GLU A CA 1
ATOM 732 C C . GLU A 1 94 ? -9.083 -8.457 5.307 1.00 97.50 94 GLU A C 1
ATOM 734 O O . GLU A 1 94 ? -9.539 -7.316 5.255 1.00 97.50 94 GLU A O 1
ATOM 739 N N . ASN A 1 95 ? -8.100 -8.804 6.146 1.00 96.69 95 ASN A N 1
ATOM 740 C CA . ASN A 1 95 ? -7.498 -7.920 7.140 1.00 96.69 95 ASN A CA 1
ATOM 741 C C . ASN A 1 95 ? -6.158 -7.319 6.687 1.00 96.69 95 ASN A C 1
ATOM 743 O O . ASN A 1 95 ? -5.511 -6.611 7.461 1.00 96.69 95 ASN A O 1
ATOM 747 N N . ILE A 1 96 ? -5.718 -7.597 5.456 1.00 97.88 96 ILE A N 1
ATOM 748 C CA . ILE A 1 96 ? -4.500 -7.030 4.871 1.00 97.88 96 ILE A CA 1
ATOM 749 C C . ILE A 1 96 ? -4.905 -6.082 3.745 1.00 97.88 96 ILE A C 1
ATOM 751 O O . ILE A 1 96 ? -5.543 -6.493 2.775 1.00 97.88 96 ILE A O 1
ATOM 755 N N . VAL A 1 97 ? -4.515 -4.816 3.870 1.00 98.75 97 VAL A N 1
ATOM 756 C CA . VAL A 1 97 ? -4.684 -3.799 2.829 1.00 98.75 97 VAL A CA 1
ATOM 757 C C . VAL A 1 97 ? -3.348 -3.579 2.131 1.00 98.75 97 VAL A C 1
ATOM 759 O O . VAL A 1 97 ? -2.350 -3.277 2.790 1.00 98.75 97 VAL A O 1
ATOM 762 N N . VAL A 1 98 ? -3.323 -3.720 0.804 1.00 98.81 98 VAL A N 1
ATOM 763 C CA . VAL A 1 98 ? -2.092 -3.586 0.007 1.00 98.81 98 VAL A CA 1
ATOM 764 C C . VAL A 1 98 ? -2.127 -2.367 -0.913 1.00 98.81 98 VAL A C 1
ATOM 766 O O . VAL A 1 98 ? -3.002 -2.221 -1.764 1.00 98.81 98 VAL A O 1
ATOM 769 N N . PHE A 1 99 ? -1.106 -1.527 -0.777 1.00 98.88 99 PHE A N 1
ATOM 770 C CA . PHE A 1 99 ? -0.781 -0.426 -1.671 1.00 98.88 99 PHE A CA 1
ATOM 771 C C . PHE A 1 99 ? 0.480 -0.776 -2.461 1.00 98.88 99 PHE A C 1
ATOM 773 O O . PHE A 1 99 ? 1.568 -0.889 -1.893 1.00 98.88 99 PHE A O 1
ATOM 780 N N . MET A 1 100 ? 0.355 -0.922 -3.776 1.00 98.75 100 MET A N 1
ATOM 781 C CA . MET A 1 100 ? 1.498 -1.062 -4.680 1.00 98.75 100 MET A CA 1
ATOM 782 C C . MET A 1 100 ? 1.115 -0.573 -6.066 1.00 98.75 100 MET A C 1
ATOM 784 O O . MET A 1 100 ? 0.006 -0.834 -6.513 1.00 98.75 100 MET A O 1
ATOM 788 N N . TYR A 1 101 ? 2.016 0.119 -6.763 1.00 98.88 101 TYR A N 1
ATOM 789 C CA . TYR A 1 101 ? 1.666 0.707 -8.058 1.00 98.88 101 TYR A CA 1
ATOM 790 C C . TYR A 1 101 ? 1.297 -0.351 -9.119 1.00 98.88 101 TYR A C 1
ATOM 792 O O . TYR A 1 101 ? 0.463 -0.074 -9.975 1.00 98.88 101 TYR A O 1
ATOM 800 N N . ASP A 1 102 ? 1.815 -1.577 -8.977 1.00 98.81 102 ASP A N 1
ATOM 801 C CA . ASP A 1 102 ? 1.479 -2.772 -9.768 1.00 98.81 102 ASP A CA 1
ATOM 802 C C . ASP A 1 102 ? 2.022 -2.778 -11.208 1.00 98.81 102 ASP A C 1
ATOM 804 O O . ASP A 1 102 ? 1.485 -3.421 -12.105 1.00 98.81 102 ASP A O 1
ATOM 808 N N . ASP A 1 103 ? 3.145 -2.096 -11.430 1.00 98.81 103 ASP A N 1
ATOM 809 C CA . ASP A 1 103 ? 3.802 -1.930 -12.733 1.00 98.81 103 ASP A CA 1
ATOM 810 C C . ASP A 1 103 ? 5.077 -2.775 -12.909 1.00 98.81 103 ASP A C 1
ATOM 812 O O . ASP A 1 103 ? 5.863 -2.546 -13.831 1.00 98.81 103 ASP A O 1
ATOM 816 N N . ILE A 1 104 ? 5.298 -3.756 -12.024 1.00 98.81 104 ILE A N 1
ATOM 817 C CA . ILE A 1 104 ? 6.522 -4.572 -11.985 1.00 98.81 104 ILE A CA 1
ATOM 818 C C . ILE A 1 104 ? 6.339 -5.955 -12.613 1.00 98.81 104 ILE A C 1
ATOM 820 O O . ILE A 1 104 ? 7.150 -6.371 -13.443 1.00 98.81 104 ILE A O 1
ATOM 824 N N . ALA A 1 105 ? 5.288 -6.690 -12.237 1.00 98.62 105 ALA A N 1
ATOM 825 C CA . ALA A 1 105 ? 5.129 -8.087 -12.648 1.00 98.62 105 ALA A CA 1
ATOM 826 C C . ALA A 1 105 ? 5.045 -8.245 -14.173 1.00 98.62 105 ALA A C 1
ATOM 828 O O . ALA A 1 105 ? 5.628 -9.173 -14.722 1.00 98.62 105 ALA A O 1
ATOM 829 N N . ASN A 1 106 ? 4.374 -7.314 -14.852 1.00 98.31 106 ASN A N 1
ATOM 830 C CA . ASN A 1 106 ? 4.195 -7.318 -16.307 1.00 98.31 106 ASN A CA 1
ATOM 831 C C . ASN A 1 106 ? 4.993 -6.208 -17.008 1.00 98.31 106 ASN A C 1
ATOM 833 O O . ASN A 1 106 ? 4.658 -5.821 -18.123 1.00 98.31 106 ASN A O 1
ATOM 837 N N . ASN A 1 107 ? 6.023 -5.667 -16.353 1.00 98.62 107 ASN A N 1
ATOM 838 C CA . ASN A 1 107 ? 6.900 -4.679 -16.971 1.00 98.62 107 ASN A CA 1
ATOM 839 C C . ASN A 1 107 ? 7.646 -5.293 -18.167 1.00 98.62 107 ASN A C 1
ATOM 841 O O . ASN A 1 107 ? 8.101 -6.430 -18.074 1.00 98.62 107 ASN A O 1
ATOM 845 N N . GLU A 1 108 ? 7.856 -4.535 -19.245 1.00 98.38 108 GLU A N 1
ATOM 846 C CA . GLU A 1 108 ? 8.613 -4.998 -20.423 1.00 98.38 108 GLU A CA 1
ATOM 847 C C . GLU A 1 108 ? 10.057 -5.401 -20.087 1.00 98.38 108 GLU A C 1
ATOM 849 O O . GLU A 1 108 ? 10.635 -6.274 -20.731 1.00 98.38 108 GLU A O 1
ATOM 854 N N . LEU A 1 109 ? 10.639 -4.791 -19.049 1.00 98.25 109 LEU A N 1
ATOM 855 C CA . LEU A 1 109 ? 11.982 -5.112 -18.567 1.00 98.25 109 LEU A CA 1
ATOM 856 C C . LEU A 1 109 ? 12.016 -6.335 -17.639 1.00 98.25 109 LEU A C 1
ATOM 858 O O . LEU A 1 109 ? 13.104 -6.767 -17.248 1.00 98.25 109 LEU A O 1
ATOM 862 N N . ASN A 1 110 ? 10.860 -6.891 -17.261 1.00 98.31 110 ASN A N 1
ATOM 863 C CA . ASN A 1 110 ? 10.799 -8.078 -16.421 1.00 98.31 110 ASN A CA 1
ATOM 864 C C . ASN A 1 110 ? 11.058 -9.338 -17.264 1.00 98.31 110 ASN A C 1
ATOM 866 O O . ASN A 1 110 ? 10.209 -9.720 -18.070 1.00 98.31 110 ASN A O 1
ATOM 870 N N . PRO A 1 111 ? 12.182 -10.054 -17.055 1.00 97.69 111 PRO A N 1
ATOM 871 C CA . PRO A 1 111 ? 12.500 -11.251 -17.834 1.00 97.69 111 PRO A CA 1
ATOM 872 C C . PRO A 1 111 ? 11.551 -12.426 -17.548 1.00 97.69 111 PRO A C 1
ATOM 874 O O . PRO A 1 111 ? 11.603 -13.439 -18.241 1.00 97.69 111 PRO A O 1
ATOM 877 N N . ARG A 1 112 ? 10.715 -12.330 -16.505 1.00 97.75 112 ARG A N 1
ATOM 878 C CA . ARG A 1 112 ? 9.714 -13.335 -16.135 1.00 97.75 112 ARG A CA 1
ATOM 879 C C . ARG A 1 112 ? 8.359 -12.647 -15.910 1.00 97.75 112 ARG A C 1
ATOM 881 O O . ARG A 1 112 ? 8.029 -12.333 -14.765 1.00 97.75 112 ARG A O 1
ATOM 888 N N . PRO A 1 113 ? 7.573 -12.412 -16.975 1.00 98.12 113 PRO A N 1
ATOM 889 C CA . PRO A 1 113 ? 6.253 -11.798 -16.860 1.00 98.12 113 PRO A CA 1
ATOM 890 C C . PRO A 1 113 ? 5.356 -12.525 -15.848 1.00 98.12 113 PRO A C 1
ATOM 892 O O . PRO A 1 113 ? 5.350 -13.754 -15.775 1.00 98.12 113 PRO A O 1
ATOM 895 N N . GLY A 1 114 ? 4.619 -11.765 -15.038 1.00 98.06 114 GLY A N 1
ATOM 896 C CA . GLY A 1 114 ? 3.775 -12.278 -13.955 1.00 98.06 114 GLY A CA 1
ATOM 897 C C . GLY A 1 114 ? 4.533 -12.746 -12.702 1.00 98.06 114 GLY A C 1
ATOM 898 O O . GLY A 1 114 ? 3.908 -13.231 -11.754 1.00 98.06 114 GLY A O 1
ATOM 899 N N . VAL A 1 115 ? 5.864 -12.611 -12.663 1.00 98.56 115 VAL A N 1
ATOM 900 C CA . VAL A 1 115 ? 6.699 -13.050 -11.537 1.00 98.56 115 VAL A CA 1
ATOM 901 C C . VAL A 1 115 ? 7.379 -11.864 -10.868 1.00 98.56 115 VAL A C 1
ATOM 903 O O . VAL A 1 115 ? 8.059 -11.072 -11.518 1.00 98.56 115 VAL A O 1
ATOM 906 N N . ILE A 1 116 ? 7.266 -11.803 -9.540 1.00 98.69 116 ILE A N 1
ATOM 907 C CA . ILE A 1 116 ? 8.112 -10.963 -8.690 1.00 98.69 116 ILE A CA 1
ATOM 908 C C . ILE A 1 116 ? 8.786 -11.873 -7.665 1.00 98.69 116 ILE A C 1
ATOM 910 O O . ILE A 1 116 ? 8.115 -12.564 -6.911 1.00 98.69 116 ILE A O 1
ATOM 914 N N . ILE A 1 117 ? 10.114 -11.890 -7.632 1.00 98.25 117 ILE A N 1
ATOM 915 C CA . ILE A 1 117 ? 10.928 -12.490 -6.562 1.00 98.25 117 ILE A CA 1
ATOM 916 C C . ILE A 1 117 ? 11.466 -11.410 -5.618 1.00 98.25 117 ILE A C 1
ATOM 918 O O . ILE A 1 117 ? 11.745 -10.304 -6.075 1.00 98.25 117 ILE A O 1
ATOM 922 N N . ASN A 1 118 ? 11.687 -11.746 -4.343 1.00 95.12 118 ASN A N 1
ATOM 923 C CA . ASN A 1 118 ? 12.407 -10.891 -3.380 1.00 95.12 118 ASN A CA 1
ATOM 924 C C . ASN A 1 118 ? 13.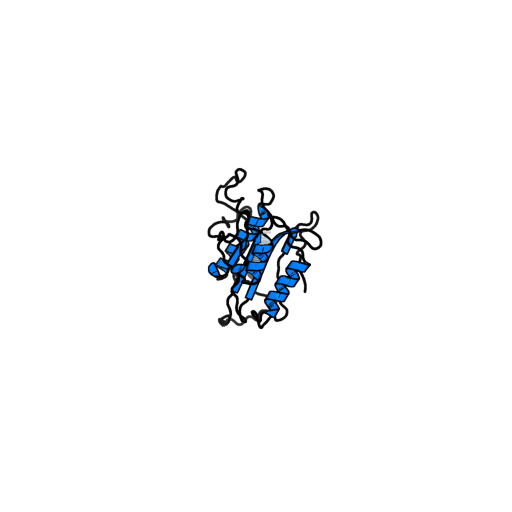712 -11.534 -2.846 1.00 95.12 118 ASN A C 1
ATOM 926 O O . ASN A 1 118 ? 14.283 -11.118 -1.844 1.00 95.12 118 ASN A O 1
ATOM 930 N N . HIS A 1 119 ? 14.180 -12.595 -3.503 1.00 94.06 119 HIS A N 1
ATOM 931 C CA . HIS A 1 119 ? 15.469 -13.240 -3.251 1.00 94.06 119 HIS A CA 1
ATOM 932 C C . HIS A 1 119 ? 15.944 -13.890 -4.561 1.00 94.06 119 HIS A C 1
ATOM 934 O O . HIS A 1 119 ? 15.084 -14.403 -5.283 1.00 94.06 119 HIS A O 1
ATOM 940 N N . PRO A 1 120 ? 17.251 -13.912 -4.901 1.00 92.31 120 PRO A N 1
ATOM 941 C CA . PRO A 1 120 ? 17.721 -14.422 -6.196 1.00 92.31 120 PRO A CA 1
ATOM 942 C C . PRO A 1 120 ? 17.252 -15.848 -6.525 1.00 92.31 120 PRO A C 1
ATOM 944 O O . PRO A 1 120 ? 16.877 -16.126 -7.660 1.00 92.31 120 PRO A O 1
ATOM 947 N N . GLN A 1 121 ? 17.205 -16.730 -5.522 1.00 94.44 121 GLN A N 1
ATOM 948 C CA . GLN A 1 121 ? 16.659 -18.093 -5.625 1.00 94.44 121 GLN A CA 1
ATOM 949 C C . GLN A 1 121 ? 15.277 -18.242 -4.957 1.00 94.44 121 GLN A C 1
ATOM 951 O O . GLN A 1 121 ? 14.865 -19.345 -4.613 1.00 94.44 121 GLN A O 1
ATOM 956 N N . GLY A 1 122 ? 14.586 -17.131 -4.693 1.00 93.00 122 GLY A N 1
ATOM 957 C CA . GLY A 1 122 ? 13.294 -17.121 -4.009 1.00 93.00 122 GLY A CA 1
ATOM 958 C C . GLY A 1 122 ? 12.114 -17.489 -4.916 1.00 93.00 122 GLY A C 1
ATOM 959 O O . GLY A 1 122 ? 12.217 -17.391 -6.144 1.00 93.00 122 GLY A O 1
ATOM 960 N N . PRO A 1 123 ? 10.972 -17.876 -4.320 1.00 97.56 123 PRO A N 1
ATOM 961 C CA . PRO A 1 123 ? 9.746 -18.146 -5.061 1.00 97.56 123 PRO A CA 1
ATOM 962 C C . PRO A 1 123 ? 9.116 -16.855 -5.607 1.00 97.56 123 PRO A C 1
ATOM 964 O O . PRO A 1 123 ? 9.503 -15.743 -5.237 1.00 97.56 123 PRO A O 1
ATOM 967 N N . ASN A 1 124 ? 8.105 -17.007 -6.468 1.00 98.44 124 ASN A N 1
ATOM 968 C CA . ASN A 1 124 ? 7.246 -15.895 -6.869 1.00 98.44 124 ASN A CA 1
ATOM 969 C C . ASN A 1 124 ? 6.420 -15.419 -5.662 1.00 98.44 124 ASN A C 1
ATOM 971 O O . ASN A 1 124 ? 5.595 -16.170 -5.152 1.00 98.44 124 ASN A O 1
ATOM 975 N N . VAL A 1 125 ? 6.628 -14.179 -5.227 1.00 98.56 125 VAL A N 1
ATOM 976 C CA . VAL A 1 125 ? 5.907 -13.555 -4.110 1.00 98.56 125 VAL A CA 1
ATOM 977 C C . VAL A 1 125 ? 4.703 -12.721 -4.560 1.00 98.56 125 VAL A C 1
ATOM 979 O O . VAL A 1 125 ? 3.953 -12.247 -3.716 1.00 98.56 125 VAL A O 1
ATOM 982 N N . TYR A 1 126 ? 4.494 -12.547 -5.869 1.00 98.81 126 TYR A N 1
ATOM 983 C CA . TYR A 1 126 ? 3.409 -11.732 -6.437 1.00 98.81 126 TYR A CA 1
ATOM 984 C C . TYR A 1 126 ? 2.031 -12.405 -6.409 1.00 98.81 126 TYR A C 1
ATOM 986 O O . TYR A 1 126 ? 0.999 -11.736 -6.384 1.00 98.81 126 TYR A O 1
ATOM 994 N N . VAL A 1 127 ? 2.002 -13.738 -6.459 1.00 98.25 127 VAL A N 1
ATOM 995 C CA . VAL A 1 127 ? 0.761 -14.511 -6.601 1.00 98.25 127 VAL A CA 1
ATOM 996 C C . VAL A 1 127 ? -0.133 -14.312 -5.381 1.00 98.25 127 VAL A C 1
ATOM 998 O O . VAL A 1 127 ? 0.326 -14.412 -4.247 1.00 98.25 127 VAL A O 1
ATOM 1001 N N . GLY A 1 128 ? -1.417 -14.046 -5.622 1.00 97.94 128 GLY A N 1
ATOM 1002 C CA . GLY A 1 128 ? -2.421 -13.877 -4.569 1.00 97.94 128 GLY A CA 1
ATOM 1003 C C . GLY A 1 128 ? -2.388 -12.523 -3.857 1.00 97.94 128 GLY A C 1
ATOM 1004 O O . GLY A 1 128 ? -3.303 -12.234 -3.102 1.00 97.94 128 GLY A O 1
ATOM 1005 N N . VAL A 1 129 ? -1.394 -11.664 -4.115 1.00 98.75 129 VAL A N 1
ATOM 1006 C CA . VAL A 1 129 ? -1.340 -10.333 -3.494 1.00 98.75 129 VAL A CA 1
ATOM 1007 C C . VAL A 1 129 ? -2.534 -9.492 -3.983 1.00 98.75 129 VAL A C 1
ATOM 1009 O O . VAL A 1 129 ? -2.643 -9.259 -5.196 1.00 98.75 129 VAL A O 1
ATOM 1012 N N . PRO A 1 130 ? -3.419 -9.012 -3.085 1.00 98.56 130 PRO A N 1
ATOM 1013 C CA . PRO A 1 130 ? -4.609 -8.266 -3.470 1.00 98.56 130 PRO A CA 1
ATOM 1014 C C . PRO A 1 130 ? -4.242 -6.908 -4.071 1.00 98.56 130 PRO A C 1
ATOM 1016 O O . PRO A 1 130 ? -3.242 -6.283 -3.713 1.00 98.56 130 PRO A O 1
ATOM 1019 N N . LYS A 1 131 ? -5.077 -6.439 -4.998 1.00 98.69 131 LYS A N 1
ATOM 1020 C CA . LYS A 1 131 ? -4.915 -5.162 -5.707 1.00 98.69 131 LYS A CA 1
ATOM 1021 C C . LYS A 1 131 ? -5.795 -4.087 -5.078 1.00 98.69 131 LYS A C 1
ATOM 1023 O O . LYS A 1 131 ? -6.638 -3.510 -5.756 1.00 98.69 131 LYS A O 1
ATOM 1028 N N . ASP A 1 132 ? -5.656 -3.879 -3.766 1.00 98.81 132 ASP A N 1
ATOM 1029 C CA . ASP A 1 132 ? -6.552 -2.966 -3.045 1.00 98.81 132 ASP A CA 1
ATOM 1030 C C . ASP A 1 132 ? -6.394 -1.529 -3.543 1.00 98.81 132 ASP A C 1
ATOM 1032 O O . ASP A 1 132 ? -7.375 -0.881 -3.900 1.00 98.81 132 ASP A O 1
ATOM 1036 N N . TYR A 1 133 ? -5.153 -1.058 -3.638 1.00 98.88 133 TYR A N 1
ATOM 1037 C CA . TYR A 1 133 ? -4.831 0.257 -4.176 1.00 98.88 133 TYR A CA 1
ATOM 1038 C C . TYR A 1 133 ? -3.628 0.139 -5.105 1.00 98.88 133 TYR A C 1
ATOM 1040 O O . TYR A 1 133 ? -2.512 -0.126 -4.657 1.00 98.88 133 TYR A O 1
ATOM 1048 N N . THR A 1 134 ? -3.872 0.332 -6.401 1.00 98.88 134 THR A N 1
ATOM 1049 C CA . THR A 1 134 ? -2.856 0.263 -7.459 1.00 98.88 134 THR A CA 1
ATOM 1050 C C . THR A 1 134 ? -2.879 1.492 -8.360 1.00 98.88 134 THR A C 1
ATOM 1052 O O . THR A 1 134 ? -3.835 2.277 -8.326 1.00 98.88 134 THR A O 1
ATOM 1055 N N . GLY A 1 135 ? -1.805 1.681 -9.136 1.00 98.75 135 GLY A N 1
ATOM 1056 C CA . GLY A 1 135 ? -1.626 2.827 -10.024 1.00 98.75 135 GLY A CA 1
ATOM 1057 C C . GLY A 1 135 ? -1.860 4.160 -9.313 1.00 98.75 135 GLY A C 1
ATOM 1058 O O . GLY A 1 135 ? -1.343 4.412 -8.220 1.00 98.75 135 GLY A O 1
ATOM 1059 N N . ASP A 1 136 ? -2.710 4.989 -9.908 1.00 98.62 136 ASP A N 1
ATOM 1060 C CA . ASP A 1 136 ? -3.028 6.335 -9.422 1.00 98.62 136 ASP A CA 1
ATOM 1061 C C . ASP A 1 136 ? -3.777 6.349 -8.076 1.00 98.62 136 ASP A C 1
ATOM 1063 O O . ASP A 1 136 ? -3.882 7.391 -7.433 1.00 98.62 136 ASP A O 1
ATOM 1067 N N . ASN A 1 137 ? -4.264 5.195 -7.602 1.00 98.81 137 ASN A N 1
ATOM 1068 C CA . ASN A 1 137 ? -4.925 5.083 -6.298 1.00 98.81 137 ASN A CA 1
ATOM 1069 C C . ASN A 1 137 ? -3.933 4.933 -5.133 1.00 98.81 137 ASN A C 1
ATOM 1071 O O . ASN A 1 137 ? -4.347 4.981 -3.971 1.00 98.81 137 ASN A O 1
ATOM 1075 N N . VAL A 1 138 ? -2.635 4.762 -5.412 1.00 98.75 138 VAL A N 1
ATOM 1076 C CA . VAL A 1 138 ? -1.580 4.731 -4.390 1.00 98.75 138 VAL A CA 1
ATOM 1077 C C . VAL A 1 138 ? -1.234 6.162 -3.979 1.00 98.75 138 VAL A C 1
ATOM 1079 O O . VAL A 1 138 ? -0.297 6.767 -4.496 1.00 98.75 138 VAL A O 1
ATOM 1082 N N . THR A 1 139 ? -2.038 6.726 -3.081 1.00 98.75 139 THR A N 1
ATOM 1083 C CA . THR A 1 139 ? -1.934 8.121 -2.632 1.00 98.75 139 THR A CA 1
ATOM 1084 C C . THR A 1 139 ? -1.844 8.212 -1.111 1.00 98.75 139 THR A C 1
ATOM 1086 O O . THR A 1 139 ? -2.354 7.352 -0.388 1.00 98.75 139 THR A O 1
ATOM 1089 N N . ALA A 1 140 ? -1.250 9.300 -0.608 1.00 98.31 140 ALA A N 1
ATOM 1090 C CA . ALA A 1 140 ? -1.259 9.611 0.822 1.00 98.31 140 ALA A CA 1
ATOM 1091 C C . ALA A 1 140 ? -2.692 9.762 1.374 1.00 98.31 140 ALA A C 1
ATOM 1093 O O . ALA A 1 140 ? -2.976 9.312 2.480 1.00 98.31 140 ALA A O 1
ATOM 1094 N N . GLU A 1 141 ? -3.612 10.330 0.587 1.00 98.31 141 GLU A N 1
ATOM 1095 C CA . GLU A 1 141 ? -5.019 10.490 0.976 1.00 98.31 141 GLU A CA 1
ATOM 1096 C C . GLU A 1 141 ? -5.698 9.137 1.235 1.00 98.31 141 GLU A C 1
ATOM 1098 O O . GLU A 1 141 ? -6.277 8.934 2.305 1.00 98.31 141 GLU A O 1
ATOM 1103 N N . ASN A 1 142 ? -5.568 8.188 0.301 1.00 98.69 142 ASN A N 1
ATOM 1104 C CA . ASN A 1 142 ? -6.119 6.846 0.477 1.00 98.69 142 ASN A CA 1
ATOM 1105 C C . ASN A 1 142 ? -5.434 6.104 1.627 1.00 98.69 142 ASN A C 1
ATOM 1107 O O . ASN A 1 142 ? -6.120 5.446 2.407 1.00 98.69 142 ASN A O 1
ATOM 1111 N N . LEU A 1 143 ? -4.111 6.240 1.787 1.00 98.19 143 LEU A N 1
ATOM 1112 C CA . LEU A 1 143 ? -3.396 5.650 2.920 1.00 98.19 143 LEU A CA 1
ATOM 1113 C C . LEU A 1 143 ? -3.968 6.140 4.259 1.00 98.19 143 LEU A C 1
ATOM 1115 O O . LEU A 1 143 ? -4.238 5.336 5.152 1.00 98.19 143 LEU A O 1
ATOM 1119 N N . TYR A 1 144 ? -4.192 7.446 4.403 1.00 97.62 144 TYR A N 1
ATOM 1120 C CA . TYR A 1 144 ? -4.742 8.011 5.633 1.00 97.62 144 TYR A CA 1
ATOM 1121 C C . TYR A 1 144 ? -6.190 7.572 5.870 1.00 97.62 144 TYR A C 1
ATOM 1123 O O . TYR A 1 144 ? -6.536 7.222 6.998 1.00 97.62 144 TYR A O 1
ATOM 1131 N N . ALA A 1 145 ? -7.023 7.531 4.825 1.00 97.69 145 ALA A N 1
ATOM 1132 C CA . ALA A 1 145 ? -8.388 7.016 4.917 1.00 97.69 145 ALA A CA 1
ATOM 1133 C C . ALA A 1 145 ? -8.416 5.543 5.362 1.00 97.69 145 ALA A C 1
ATOM 1135 O O . ALA A 1 145 ? -9.191 5.183 6.248 1.00 97.69 145 ALA A O 1
ATOM 1136 N N . VAL A 1 146 ? -7.519 4.711 4.819 1.00 97.56 146 VAL A N 1
ATOM 1137 C CA . VAL A 1 146 ? -7.367 3.301 5.202 1.00 97.56 146 VAL A CA 1
ATOM 1138 C C . VAL A 1 146 ? -6.970 3.152 6.661 1.00 97.56 146 VAL A C 1
ATOM 1140 O O . VAL A 1 146 ? -7.598 2.368 7.372 1.00 97.56 146 VAL A O 1
ATOM 1143 N N . ILE A 1 147 ? -5.956 3.897 7.115 1.00 94.44 147 ILE A N 1
ATOM 1144 C CA . ILE A 1 147 ? -5.486 3.830 8.504 1.00 94.44 147 ILE A CA 1
ATOM 1145 C C . ILE A 1 147 ? -6.584 4.283 9.463 1.00 94.44 147 ILE A C 1
ATOM 1147 O O . ILE A 1 147 ? -6.708 3.718 10.540 1.00 94.44 147 ILE A O 1
ATOM 1151 N N . LEU A 1 148 ? -7.390 5.279 9.095 1.00 93.56 148 LEU A N 1
ATOM 1152 C CA . LEU A 1 148 ? -8.492 5.767 9.928 1.00 93.56 148 LEU A CA 1
ATOM 1153 C C . LEU A 1 148 ? -9.765 4.910 9.840 1.00 93.56 148 LEU A C 1
ATOM 1155 O O . LEU A 1 148 ? -10.723 5.203 10.551 1.00 93.56 148 LEU A O 1
ATOM 1159 N N . GLY A 1 149 ? -9.807 3.897 8.970 1.00 94.62 149 GLY A N 1
ATOM 1160 C CA . GLY A 1 149 ? -11.014 3.101 8.735 1.00 94.62 149 GLY A CA 1
ATOM 1161 C C . GLY A 1 149 ? -12.143 3.869 8.039 1.00 94.62 149 GLY A C 1
ATOM 1162 O O . GLY A 1 149 ? -13.299 3.448 8.075 1.00 94.62 149 GLY A O 1
ATOM 1163 N N . ASP A 1 150 ? -11.843 5.002 7.401 1.00 95.38 150 ASP A N 1
ATOM 1164 C CA . ASP A 1 150 ? -12.841 5.915 6.846 1.00 95.38 150 ASP A CA 1
ATOM 1165 C C . ASP A 1 150 ? -13.105 5.619 5.363 1.00 95.38 150 ASP A C 1
ATOM 1167 O O . ASP A 1 150 ? -12.544 6.249 4.462 1.00 95.38 150 ASP A O 1
ATOM 1171 N N . LYS A 1 151 ? -14.002 4.661 5.100 1.00 95.75 151 LYS A N 1
ATOM 1172 C CA . LYS A 1 151 ? -14.400 4.284 3.730 1.00 95.75 151 LYS A CA 1
ATOM 1173 C C . LYS A 1 151 ? -14.953 5.451 2.911 1.00 95.75 151 LYS A C 1
ATOM 1175 O O . LYS A 1 151 ? -14.855 5.418 1.690 1.00 95.75 151 LYS A O 1
ATOM 1180 N N . SER A 1 152 ? -15.534 6.466 3.555 1.00 97.38 152 SER A N 1
ATOM 1181 C CA . SER A 1 152 ? -16.148 7.602 2.855 1.00 97.38 152 SER A CA 1
ATOM 1182 C C . SER A 1 152 ? -15.121 8.528 2.196 1.00 97.38 152 SER A C 1
ATOM 1184 O O . SER A 1 152 ? -15.461 9.252 1.263 1.00 97.38 152 SER A O 1
ATOM 1186 N N . LYS A 1 153 ? -13.866 8.488 2.663 1.00 96.88 153 LYS A N 1
ATOM 1187 C CA . LYS A 1 153 ? -12.752 9.289 2.131 1.00 96.88 153 LYS A CA 1
ATOM 1188 C C . LYS A 1 153 ? -11.868 8.540 1.146 1.00 96.88 153 LYS A C 1
ATOM 1190 O O . LYS A 1 153 ? -10.979 9.145 0.555 1.00 96.88 153 LYS A O 1
ATOM 1195 N N . VAL A 1 154 ? -12.100 7.243 0.966 1.00 97.62 154 VAL A N 1
ATOM 1196 C CA . VAL A 1 154 ? -11.399 6.466 -0.050 1.00 97.62 154 VAL A CA 1
ATOM 1197 C C . VAL A 1 154 ? -11.838 6.924 -1.441 1.00 97.62 154 VAL A C 1
ATOM 1199 O O . VAL A 1 154 ? -13.029 7.050 -1.722 1.00 97.62 154 VAL A O 1
ATOM 1202 N N . LYS A 1 155 ? -10.866 7.123 -2.332 1.00 97.19 155 LYS A N 1
ATOM 1203 C CA . LYS A 1 155 ? -11.071 7.434 -3.748 1.00 97.19 155 LYS A CA 1
ATOM 1204 C C . LYS A 1 155 ? -10.483 6.316 -4.605 1.00 97.19 155 LYS A C 1
ATOM 1206 O O . LYS A 1 155 ? -9.269 6.126 -4.622 1.00 97.19 155 LYS A O 1
ATOM 1211 N N . GLY A 1 156 ? -11.346 5.596 -5.323 1.00 97.44 156 GLY A N 1
ATOM 1212 C CA . GLY A 1 156 ? -10.948 4.451 -6.148 1.00 97.44 156 GLY A CA 1
ATOM 1213 C C . GLY A 1 156 ? -10.445 3.251 -5.334 1.00 97.44 156 GLY A C 1
ATOM 1214 O O . GLY A 1 156 ? -10.700 3.144 -4.133 1.00 97.44 156 GLY A O 1
ATOM 1215 N N . GLY A 1 157 ? -9.745 2.328 -5.999 1.00 97.75 157 GLY A N 1
ATOM 1216 C CA . GLY A 1 157 ? -9.296 1.072 -5.389 1.00 97.75 157 GLY A CA 1
ATOM 1217 C C . GLY A 1 157 ? -10.443 0.128 -4.993 1.00 97.75 157 GLY A C 1
ATOM 1218 O O . GLY A 1 157 ? -11.575 0.267 -5.455 1.00 97.75 157 GLY A O 1
ATOM 1219 N N . SER A 1 158 ? -10.148 -0.843 -4.127 1.00 98.12 158 SER A N 1
ATOM 1220 C CA . SER A 1 158 ? -11.111 -1.847 -3.644 1.00 98.12 158 SER A CA 1
ATOM 1221 C C . SER A 1 158 ? -12.066 -1.324 -2.567 1.00 98.12 158 SER A C 1
ATOM 1223 O O . SER A 1 158 ? -13.063 -1.975 -2.258 1.00 98.12 158 SER A O 1
ATOM 1225 N N . GLY A 1 159 ? -11.759 -0.176 -1.950 1.00 98.12 159 GLY A N 1
ATOM 1226 C CA . GLY A 1 159 ? -12.504 0.346 -0.800 1.00 98.12 159 GLY A CA 1
ATOM 1227 C C . GLY A 1 159 ? -12.206 -0.364 0.528 1.00 98.12 159 GLY A C 1
ATOM 1228 O O . GLY A 1 159 ? -12.866 -0.082 1.535 1.00 98.12 159 GLY A O 1
ATOM 1229 N N . LYS A 1 160 ? -11.244 -1.298 0.553 1.00 98.31 160 LYS A N 1
ATOM 1230 C CA . LYS A 1 160 ? -10.828 -2.003 1.770 1.00 98.31 160 LYS A CA 1
ATOM 1231 C C . LYS A 1 160 ? -10.074 -1.044 2.696 1.00 98.31 160 LYS A C 1
ATOM 1233 O O . LYS A 1 160 ? -9.081 -0.447 2.306 1.00 98.31 160 LYS A O 1
ATOM 1238 N N . VAL A 1 161 ? -10.521 -0.932 3.943 1.00 97.88 161 VAL A N 1
ATOM 1239 C CA . VAL A 1 161 ? -9.898 -0.097 4.985 1.00 97.88 161 VAL A CA 1
ATOM 1240 C C . VAL A 1 161 ? -9.690 -0.917 6.253 1.00 97.88 161 VAL A C 1
ATOM 1242 O O . VAL A 1 161 ? -10.286 -1.987 6.397 1.00 97.88 161 VAL A O 1
ATOM 1245 N N . ILE A 1 162 ? -8.904 -0.400 7.197 1.00 92.44 162 ILE A N 1
ATOM 1246 C CA . ILE A 1 162 ? -8.753 -1.026 8.510 1.00 92.44 162 ILE A CA 1
ATOM 1247 C C . ILE A 1 162 ? -10.001 -0.750 9.346 1.00 92.44 162 ILE A C 1
ATOM 1249 O O . ILE A 1 162 ? -10.208 0.361 9.822 1.00 92.44 162 ILE A O 1
ATOM 1253 N N . ASN A 1 163 ? -10.843 -1.767 9.521 1.00 90.94 163 ASN A N 1
ATOM 1254 C CA . ASN A 1 163 ? -12.045 -1.694 10.354 1.00 90.94 163 ASN A CA 1
ATOM 1255 C C . ASN A 1 163 ? -11.800 -2.389 11.699 1.00 90.94 163 ASN A C 1
ATOM 1257 O O . ASN A 1 163 ? -12.469 -3.366 12.043 1.00 90.94 163 ASN A O 1
ATOM 1261 N N . SER A 1 164 ? -10.774 -1.923 12.408 1.00 85.56 164 SER A N 1
ATOM 1262 C CA . SER A 1 164 ? -10.321 -2.525 13.658 1.00 85.56 164 SER A CA 1
ATOM 1263 C C . SER A 1 164 ? -11.233 -2.199 14.844 1.00 85.56 164 SER A C 1
ATOM 1265 O O . SER A 1 164 ? -11.974 -1.215 14.830 1.00 85.56 164 SER A O 1
ATOM 1267 N N . LYS A 1 165 ? -11.142 -3.013 15.895 1.00 83.50 165 LYS A N 1
ATOM 1268 C CA . LYS A 1 165 ? -11.784 -2.835 17.208 1.00 83.50 165 LYS A CA 1
ATOM 1269 C C . LYS A 1 165 ? -10.756 -2.756 18.334 1.00 83.50 165 LYS A C 1
ATOM 1271 O O . LYS A 1 165 ? -9.575 -3.001 18.125 1.00 83.50 165 LYS A O 1
ATOM 1276 N N . SER A 1 166 ? -11.224 -2.456 19.548 1.00 81.06 166 SER A N 1
ATOM 1277 C CA . SER A 1 166 ? -10.392 -2.097 20.706 1.00 81.06 166 SER A CA 1
ATOM 1278 C C . SER A 1 166 ? -9.312 -3.115 21.108 1.00 81.06 166 SER A C 1
ATOM 1280 O O . SER A 1 166 ? -8.317 -2.757 21.742 1.00 81.06 166 SER A O 1
ATOM 1282 N N . GLU A 1 167 ? -9.535 -4.370 20.764 1.00 79.12 167 GLU A N 1
ATOM 1283 C CA . GLU A 1 167 ? -8.735 -5.552 21.048 1.00 79.12 167 GLU A CA 1
ATOM 1284 C C . GLU A 1 167 ? -7.807 -5.943 19.887 1.00 79.12 167 GLU A C 1
ATOM 1286 O O . GLU A 1 167 ? -6.890 -6.744 20.072 1.00 79.12 167 GLU A O 1
ATOM 1291 N N . ASP A 1 168 ? -8.024 -5.367 18.706 1.00 82.38 168 ASP A N 1
ATOM 1292 C CA . ASP A 1 168 ? -7.292 -5.682 17.488 1.00 82.38 168 ASP A CA 1
ATOM 1293 C C . ASP A 1 168 ? -5.875 -5.095 17.502 1.00 82.38 168 ASP A C 1
ATOM 1295 O O . ASP A 1 168 ? -5.541 -4.169 18.243 1.00 82.38 168 ASP A O 1
ATOM 1299 N N . ARG A 1 169 ? -5.019 -5.621 16.626 1.00 82.31 169 ARG A N 1
ATOM 1300 C CA . ARG A 1 169 ? -3.649 -5.136 16.424 1.00 82.31 169 ARG A CA 1
ATOM 1301 C C . ARG A 1 169 ? -3.436 -4.792 14.965 1.00 82.31 169 ARG A C 1
ATOM 1303 O O . ARG A 1 169 ? -3.877 -5.531 14.092 1.00 82.31 169 ARG A O 1
ATOM 1310 N N . ILE A 1 170 ? -2.733 -3.693 14.710 1.00 84.44 170 ILE A N 1
ATOM 1311 C CA . ILE A 1 170 ? -2.465 -3.200 13.358 1.00 84.44 170 ILE A CA 1
ATOM 1312 C C . ILE A 1 170 ? -0.955 -3.181 13.128 1.00 84.44 170 ILE A C 1
ATOM 1314 O O . ILE A 1 170 ? -0.209 -2.544 13.870 1.00 84.44 170 ILE A O 1
ATOM 1318 N N . PHE A 1 171 ? -0.514 -3.852 12.070 1.00 86.88 171 PHE A N 1
ATOM 1319 C CA . PHE A 1 171 ? 0.854 -3.809 11.571 1.00 86.88 171 PHE A CA 1
ATOM 1320 C C . PHE A 1 171 ? 0.935 -2.912 10.329 1.00 86.88 171 PHE A C 1
ATOM 1322 O O . PHE A 1 171 ? 0.200 -3.116 9.370 1.00 86.88 171 PHE A O 1
ATOM 1329 N N . ILE A 1 172 ? 1.831 -1.924 10.315 1.00 89.19 172 ILE A N 1
ATOM 1330 C CA . ILE A 1 172 ? 2.035 -1.057 9.144 1.00 89.19 172 ILE A CA 1
ATOM 1331 C C . ILE A 1 172 ? 3.458 -1.250 8.627 1.00 89.19 172 ILE A C 1
ATOM 1333 O O . ILE A 1 172 ? 4.431 -1.020 9.348 1.00 89.19 172 ILE A O 1
ATOM 1337 N N . TYR A 1 173 ? 3.578 -1.644 7.361 1.00 89.19 173 TYR A N 1
ATOM 1338 C CA . TYR A 1 173 ? 4.850 -1.810 6.673 1.00 89.19 173 TYR A CA 1
ATOM 1339 C C . TYR A 1 173 ? 4.930 -0.892 5.462 1.00 89.19 173 TYR A C 1
ATOM 1341 O O . TYR A 1 173 ? 4.037 -0.889 4.620 1.00 89.19 173 TYR A O 1
ATOM 1349 N N . TYR A 1 174 ? 6.023 -0.140 5.369 1.00 93.88 174 TYR A N 1
ATOM 1350 C CA . TYR A 1 174 ? 6.248 0.818 4.300 1.00 93.88 174 TYR A CA 1
ATOM 1351 C C . TYR A 1 174 ? 7.649 0.602 3.713 1.00 93.88 174 TYR A C 1
ATOM 1353 O O . TYR A 1 174 ? 8.640 0.654 4.446 1.00 93.88 174 TYR A O 1
ATOM 1361 N N . SER A 1 175 ? 7.744 0.369 2.403 1.00 92.19 175 SER A N 1
ATOM 1362 C CA . SER A 1 175 ? 9.016 0.234 1.680 1.00 92.19 175 SER A CA 1
ATOM 1363 C C . SER A 1 175 ? 9.054 1.210 0.509 1.00 92.19 175 SER A C 1
ATOM 1365 O O . SER A 1 175 ? 8.242 1.101 -0.410 1.00 92.19 175 SER A O 1
ATOM 1367 N N . ASP A 1 176 ? 9.972 2.179 0.552 1.00 92.00 176 ASP A N 1
ATOM 1368 C CA . ASP A 1 176 ? 10.236 3.100 -0.555 1.00 92.00 176 ASP A CA 1
ATOM 1369 C C . ASP A 1 176 ? 11.537 3.924 -0.371 1.00 92.00 176 ASP A C 1
ATOM 1371 O O . ASP A 1 176 ? 12.414 3.629 0.439 1.00 92.00 176 ASP A O 1
ATOM 1375 N N . HIS A 1 177 ? 11.679 5.001 -1.137 1.00 89.06 177 HIS A N 1
ATOM 1376 C CA . HIS A 1 177 ? 12.478 6.174 -0.844 1.00 89.06 177 HIS A CA 1
ATOM 1377 C C . HIS A 1 177 ? 11.873 7.033 0.272 1.00 89.06 177 HIS A C 1
ATOM 1379 O O . HIS A 1 177 ? 10.684 6.985 0.597 1.00 89.06 177 HIS A O 1
ATOM 1385 N N . GLY A 1 178 ? 12.714 7.898 0.821 1.00 83.81 178 GLY A N 1
ATOM 1386 C CA . GLY A 1 178 ? 12.284 8.973 1.697 1.00 83.81 178 GLY A CA 1
ATOM 1387 C C . GLY A 1 178 ? 13.401 9.979 1.922 1.00 83.81 178 GLY A C 1
ATOM 1388 O O . GLY A 1 178 ? 14.510 9.850 1.400 1.00 83.81 178 GLY A O 1
ATOM 1389 N N . GLY A 1 179 ? 13.090 10.992 2.713 1.00 79.12 179 GLY A N 1
ATOM 1390 C CA . GLY A 1 179 ? 14.028 12.012 3.146 1.00 79.12 179 GLY A CA 1
ATOM 1391 C C . GLY A 1 179 ? 13.662 12.530 4.534 1.00 79.12 179 GLY A C 1
ATOM 1392 O O . GLY A 1 179 ? 12.715 12.039 5.152 1.00 79.12 179 GLY A O 1
ATOM 1393 N N . PRO A 1 180 ? 14.398 13.524 5.053 1.00 84.12 180 PRO A N 1
ATOM 1394 C CA . PRO A 1 180 ? 14.073 14.131 6.337 1.00 84.12 180 PRO A CA 1
ATOM 1395 C C . PRO A 1 180 ? 12.613 14.616 6.381 1.00 84.12 180 PRO A C 1
ATOM 1397 O O . PRO A 1 180 ? 12.232 15.527 5.651 1.00 84.12 180 PRO A O 1
ATOM 1400 N N . GLY A 1 181 ? 11.796 13.985 7.231 1.00 81.62 181 GLY A N 1
ATOM 1401 C CA . GLY A 1 181 ? 10.393 14.351 7.455 1.00 81.62 181 GLY A CA 1
ATOM 1402 C C . GLY A 1 181 ? 9.399 13.944 6.359 1.00 81.62 181 GLY A C 1
ATOM 1403 O O . GLY A 1 181 ? 8.247 14.372 6.430 1.00 81.62 181 GLY A O 1
ATOM 1404 N N . VAL A 1 182 ? 9.802 13.140 5.367 1.00 86.94 182 VAL A N 1
ATOM 1405 C CA . VAL A 1 182 ? 8.943 12.773 4.230 1.00 86.94 182 VAL A CA 1
ATOM 1406 C C . VAL A 1 182 ? 9.196 11.345 3.740 1.00 86.94 182 VAL A C 1
ATOM 1408 O O . VAL A 1 182 ? 10.343 10.912 3.614 1.00 86.94 182 VAL A O 1
ATOM 1411 N N . LEU A 1 183 ? 8.123 10.623 3.428 1.00 89.75 183 LEU A N 1
ATOM 1412 C CA . LEU A 1 183 ? 8.146 9.341 2.722 1.00 89.75 183 LEU A CA 1
ATOM 1413 C C . LEU A 1 183 ? 7.583 9.537 1.317 1.00 89.75 183 LEU A C 1
ATOM 1415 O O . LEU A 1 183 ? 6.640 10.311 1.143 1.00 89.75 183 LEU A O 1
ATOM 1419 N N . GLY A 1 184 ? 8.167 8.860 0.327 1.00 91.19 184 GLY A N 1
ATOM 1420 C CA . GLY A 1 184 ? 7.703 8.947 -1.057 1.00 91.19 184 GLY A CA 1
ATOM 1421 C C . GLY A 1 184 ? 6.241 8.521 -1.242 1.00 91.19 184 GLY A C 1
ATOM 1422 O O . GLY A 1 184 ? 5.576 8.022 -0.347 1.00 91.19 184 GLY A O 1
ATOM 1423 N N . MET A 1 185 ? 5.704 8.788 -2.418 1.00 97.06 185 MET A N 1
ATOM 1424 C CA . MET A 1 185 ? 4.475 8.191 -2.933 1.00 97.06 185 MET A CA 1
ATOM 1425 C C . MET A 1 185 ? 4.612 8.229 -4.454 1.00 97.06 185 MET A C 1
ATOM 1427 O O . MET A 1 185 ? 5.189 9.189 -4.977 1.00 97.06 185 MET A O 1
ATOM 1431 N N . PRO A 1 186 ? 4.076 7.247 -5.193 1.00 97.50 186 PRO A N 1
ATOM 1432 C CA . PRO A 1 186 ? 4.145 7.292 -6.647 1.00 97.50 186 PRO A CA 1
ATOM 1433 C C . PRO A 1 186 ? 3.255 8.413 -7.204 1.00 97.50 186 PRO A C 1
ATOM 1435 O O . PRO A 1 186 ? 3.519 8.920 -8.290 1.00 97.50 186 PRO A O 1
ATOM 1438 N N . ASN A 1 187 ? 2.251 8.840 -6.429 1.00 98.19 187 ASN A N 1
ATOM 1439 C CA . ASN A 1 187 ? 1.335 9.921 -6.761 1.00 98.19 187 ASN A CA 1
ATOM 1440 C C . ASN A 1 187 ? 1.402 11.009 -5.684 1.00 98.19 187 ASN A C 1
ATOM 1442 O O . ASN A 1 187 ? 1.197 10.736 -4.500 1.00 98.19 187 ASN A O 1
ATOM 1446 N N . MET A 1 188 ? 1.681 12.246 -6.096 1.00 95.44 188 MET A N 1
ATOM 1447 C CA . MET A 1 188 ? 1.777 13.391 -5.188 1.00 95.44 188 MET A CA 1
ATOM 1448 C C . MET A 1 188 ? 0.419 13.735 -4.542 1.00 95.44 188 MET A C 1
ATOM 1450 O O . MET A 1 188 ? -0.620 13.565 -5.182 1.00 95.44 188 MET A O 1
ATOM 1454 N N . PRO A 1 189 ? 0.410 14.299 -3.320 1.00 97.38 189 PRO A N 1
ATOM 1455 C CA . PRO A 1 189 ? 1.575 14.639 -2.502 1.00 97.38 189 PRO A CA 1
ATOM 1456 C C . PRO A 1 189 ? 2.199 13.426 -1.791 1.00 97.38 189 PRO A C 1
ATOM 1458 O O . PRO A 1 189 ? 1.567 12.388 -1.607 1.00 97.38 189 PRO A O 1
ATOM 1461 N N . TYR A 1 190 ? 3.451 13.592 -1.362 1.00 95.38 190 TYR A N 1
ATOM 1462 C CA . TYR A 1 190 ? 4.155 12.653 -0.488 1.00 95.38 190 TYR A CA 1
ATOM 1463 C C . TYR A 1 190 ? 3.543 12.579 0.920 1.00 95.38 190 TYR A C 1
ATOM 1465 O O . TYR A 1 190 ? 2.757 13.437 1.325 1.00 95.38 190 TYR A O 1
ATOM 1473 N N . VAL A 1 191 ? 3.940 11.562 1.689 1.00 93.25 191 VAL A N 1
ATOM 1474 C CA . VAL A 1 191 ? 3.553 11.417 3.098 1.00 93.25 191 VAL A CA 1
ATOM 1475 C C . VAL A 1 191 ? 4.507 12.235 3.963 1.00 93.25 191 VAL A C 1
ATOM 1477 O O . VAL A 1 191 ? 5.682 11.894 4.106 1.00 93.25 191 VAL A O 1
ATOM 1480 N N . TYR A 1 192 ? 4.010 13.311 4.568 1.00 91.88 192 TYR A N 1
ATOM 1481 C CA . TYR A 1 192 ? 4.775 14.114 5.520 1.00 91.88 192 TYR A CA 1
ATOM 1482 C C . TYR A 1 192 ? 4.643 13.561 6.938 1.00 91.88 192 TYR A C 1
ATOM 1484 O O . TYR A 1 192 ? 3.568 13.145 7.370 1.00 91.88 192 TYR A O 1
ATOM 1492 N N . ALA A 1 193 ? 5.747 13.585 7.686 1.00 84.56 193 ALA A N 1
ATOM 1493 C CA . ALA A 1 193 ? 5.824 12.961 9.004 1.00 84.56 193 ALA A CA 1
ATOM 1494 C C . ALA A 1 193 ? 4.773 13.499 9.989 1.00 84.56 193 ALA A C 1
ATOM 1496 O O . ALA A 1 193 ? 4.189 12.716 10.733 1.00 84.56 193 ALA A O 1
ATOM 1497 N N . MET A 1 194 ? 4.507 14.809 9.981 1.00 85.88 194 MET A N 1
ATOM 1498 C CA . MET A 1 194 ? 3.541 15.416 10.906 1.00 85.88 194 MET A CA 1
ATOM 1499 C C . MET A 1 194 ? 2.107 14.974 10.599 1.00 85.88 194 MET A C 1
ATOM 1501 O O . MET A 1 194 ? 1.405 14.548 11.513 1.00 85.88 194 MET A O 1
ATOM 1505 N N . ASP A 1 195 ? 1.714 14.961 9.323 1.00 91.81 195 ASP A N 1
ATOM 1506 C CA . ASP A 1 195 ? 0.392 14.482 8.904 1.00 91.81 195 ASP A CA 1
ATOM 1507 C C . ASP A 1 195 ? 0.203 13.005 9.265 1.00 91.81 195 ASP A C 1
ATOM 1509 O O . ASP A 1 195 ? -0.831 12.611 9.806 1.00 91.81 195 ASP A O 1
ATOM 1513 N N . PHE A 1 196 ? 1.230 12.185 9.018 1.00 88.69 196 PHE A N 1
ATOM 1514 C CA . PHE A 1 196 ? 1.200 10.763 9.338 1.00 88.69 196 PHE A CA 1
ATOM 1515 C C . PHE A 1 196 ? 1.072 10.517 10.847 1.00 88.69 196 PHE A C 1
ATOM 1517 O O . PHE A 1 196 ? 0.234 9.724 11.276 1.00 88.69 196 PHE A O 1
ATOM 1524 N N . ILE A 1 197 ? 1.844 11.234 11.671 1.00 85.25 197 ILE A N 1
ATOM 1525 C CA . ILE A 1 197 ? 1.747 11.163 13.136 1.00 85.25 197 ILE A CA 1
ATOM 1526 C C . ILE A 1 197 ? 0.351 11.578 13.609 1.00 85.25 197 ILE A C 1
ATOM 1528 O O . ILE A 1 197 ? -0.216 10.930 14.490 1.00 85.25 197 ILE A O 1
ATOM 1532 N N . ASP A 1 198 ? -0.224 12.631 13.035 1.00 89.12 198 ASP A N 1
ATOM 1533 C CA . ASP A 1 198 ? -1.554 13.099 13.414 1.00 89.12 198 ASP A CA 1
ATOM 1534 C C . ASP A 1 198 ? -2.649 12.098 13.034 1.00 89.12 198 ASP A C 1
ATOM 1536 O O . ASP A 1 198 ? -3.602 11.910 13.793 1.00 89.12 198 ASP A O 1
ATOM 1540 N N . VAL A 1 199 ? -2.501 11.403 11.906 1.00 88.88 199 VAL A N 1
ATOM 1541 C CA . VAL A 1 199 ? -3.372 10.285 11.516 1.00 88.88 199 VAL A CA 1
ATOM 1542 C C . VAL A 1 199 ? -3.280 9.139 12.525 1.00 88.88 199 VAL A C 1
ATOM 1544 O O . VAL A 1 199 ? -4.316 8.656 12.988 1.00 88.88 199 VAL A O 1
ATOM 1547 N N . LEU A 1 200 ? -2.069 8.747 12.935 1.00 82.94 200 LEU A N 1
ATOM 1548 C CA . LEU A 1 200 ? -1.876 7.701 13.945 1.00 82.94 200 LEU A CA 1
ATOM 1549 C C . LEU A 1 200 ? -2.498 8.098 15.293 1.00 82.94 200 LEU A C 1
ATOM 1551 O O . LEU A 1 200 ? -3.246 7.317 15.881 1.00 82.94 200 LEU A O 1
ATOM 1555 N N . LYS A 1 201 ? -2.280 9.338 15.749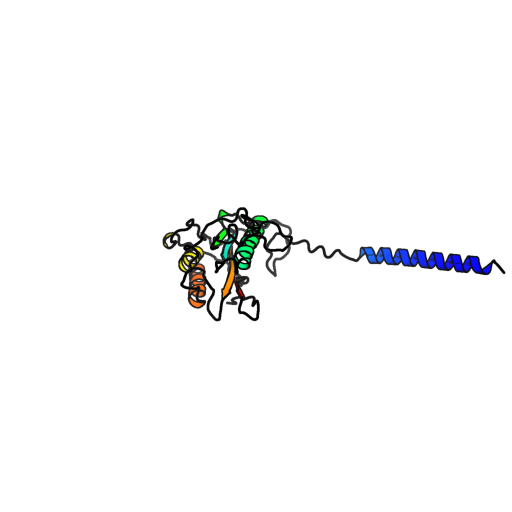 1.00 78.12 201 LYS A N 1
ATOM 1556 C CA . LYS A 1 201 ? -2.893 9.867 16.980 1.00 78.12 201 LYS A CA 1
ATOM 1557 C C . LYS A 1 201 ? -4.419 9.881 16.913 1.00 78.12 201 LYS A C 1
ATOM 1559 O O . LYS A 1 201 ? -5.074 9.534 17.893 1.00 78.12 201 LYS A O 1
ATOM 1564 N N . LYS A 1 202 ? -4.999 10.277 15.774 1.00 81.19 202 LYS A N 1
ATOM 1565 C CA . LYS A 1 202 ? -6.457 10.274 15.572 1.00 81.19 202 LYS A CA 1
ATOM 1566 C C . LYS A 1 202 ? -7.028 8.863 15.648 1.00 81.19 202 LYS A C 1
ATOM 1568 O O . LYS A 1 202 ? -8.022 8.678 16.341 1.00 81.19 202 LYS A O 1
ATOM 1573 N N . ASN A 1 203 ? -6.384 7.879 15.017 1.00 70.12 203 ASN A N 1
ATOM 1574 C CA . ASN A 1 203 ? -6.794 6.477 15.140 1.00 70.12 203 ASN A CA 1
ATOM 1575 C C . ASN A 1 203 ? -6.800 6.039 16.622 1.00 70.12 203 ASN A C 1
ATOM 1577 O O . ASN A 1 203 ? -7.807 5.530 17.114 1.00 70.12 203 ASN A O 1
ATOM 1581 N N . MET A 1 204 ? -5.743 6.363 17.376 1.00 58.31 204 MET A N 1
ATOM 1582 C CA . MET A 1 204 ? -5.658 6.041 18.809 1.00 58.31 204 MET A CA 1
ATOM 1583 C C . MET A 1 204 ? -6.761 6.705 19.651 1.00 58.31 204 MET A C 1
ATOM 1585 O O . MET A 1 204 ? -7.283 6.092 20.583 1.00 58.31 204 MET A O 1
ATOM 1589 N N . HIS A 1 205 ? -7.131 7.952 19.345 1.00 53.84 205 HIS A N 1
ATOM 1590 C CA . HIS A 1 205 ? -8.122 8.700 20.127 1.00 53.84 205 HIS A CA 1
ATOM 1591 C C . HIS A 1 205 ? -9.569 8.247 19.881 1.00 53.84 205 HIS A C 1
ATOM 1593 O O . HIS A 1 205 ? -10.423 8.446 20.741 1.00 53.84 205 HIS A O 1
ATOM 1599 N N . LEU A 1 206 ? -9.853 7.581 18.756 1.00 56.03 206 LEU A N 1
ATOM 1600 C CA . LEU A 1 206 ? -11.187 7.055 18.445 1.00 56.03 206 LEU A CA 1
ATOM 1601 C C . LEU A 1 206 ? -11.595 5.851 19.321 1.00 56.03 206 LEU A C 1
ATOM 1603 O O . LEU A 1 206 ? -12.662 5.279 19.118 1.00 56.03 206 LEU A O 1
ATOM 1607 N N . GLY A 1 207 ? -10.776 5.445 20.302 1.00 49.97 207 GLY A N 1
ATOM 1608 C CA . GLY A 1 207 ? -11.079 4.317 21.194 1.00 49.97 207 GLY A CA 1
ATOM 1609 C C . GLY A 1 207 ? -11.061 2.959 20.485 1.00 49.97 207 GLY A C 1
ATOM 1610 O O . GLY A 1 207 ? -11.461 1.949 21.065 1.00 49.97 207 GLY A O 1
ATOM 1611 N N . VAL A 1 208 ? -10.567 2.946 19.245 1.00 52.34 208 VAL A N 1
ATOM 1612 C CA . VAL A 1 208 ? -10.470 1.789 18.359 1.00 52.34 208 VAL A CA 1
ATOM 1613 C C . VAL A 1 208 ? -9.372 0.823 18.813 1.00 52.34 208 VAL A C 1
ATOM 1615 O O . VAL A 1 208 ? -9.352 -0.297 18.350 1.00 52.34 208 VAL A O 1
ATOM 1618 N N . THR A 1 209 ? -8.503 1.173 19.769 1.00 45.88 209 THR A N 1
ATOM 1619 C CA . THR A 1 209 ? -7.563 0.234 20.419 1.00 45.88 209 THR A CA 1
ATOM 1620 C C . THR A 1 209 ? -7.352 0.614 21.888 1.00 45.88 209 THR A C 1
ATOM 1622 O O . THR A 1 209 ? -6.803 1.668 22.191 1.00 45.88 209 THR A O 1
ATOM 1625 N N . LYS A 1 210 ? -7.790 -0.229 22.835 1.00 38.81 210 LYS A N 1
ATOM 1626 C CA . LYS A 1 210 ? -7.707 0.031 24.289 1.00 38.81 210 LYS A CA 1
ATOM 1627 C C . LYS A 1 210 ? -6.399 -0.441 24.933 1.00 38.81 210 LYS A C 1
ATOM 1629 O O . LYS A 1 210 ? -6.203 -0.221 26.126 1.00 38.81 210 LYS A O 1
ATOM 1634 N N . ARG A 1 211 ? -5.491 -1.074 24.183 1.00 37.34 211 ARG A N 1
ATOM 1635 C CA . ARG A 1 211 ? -4.242 -1.616 24.737 1.00 37.34 211 ARG A CA 1
ATOM 1636 C C . ARG A 1 211 ? -3.044 -1.385 23.813 1.00 37.34 211 ARG A C 1
ATOM 1638 O O . ARG A 1 211 ? -2.533 -2.310 23.201 1.00 37.34 211 ARG A O 1
ATOM 1645 N N . TRP A 1 212 ? -2.544 -0.151 23.781 1.00 39.19 212 TRP A N 1
ATOM 1646 C CA . TRP A 1 212 ? -1.160 0.111 23.375 1.00 39.19 212 TRP A CA 1
ATOM 1647 C C . TRP A 1 212 ? -0.263 0.004 24.616 1.00 39.19 212 TRP A C 1
ATOM 1649 O O . TRP A 1 212 ? 0.071 0.997 25.255 1.00 39.19 212 TRP A O 1
ATOM 1659 N N . LEU A 1 213 ? 0.113 -1.221 24.990 1.00 29.27 213 LEU A N 1
ATOM 1660 C CA . LEU A 1 213 ? 1.243 -1.458 25.895 1.00 29.27 213 LEU A CA 1
ATOM 1661 C C . LEU A 1 213 ? 2.522 -1.087 25.126 1.00 29.27 213 LEU A C 1
ATOM 1663 O O . LEU A 1 213 ? 3.105 -1.943 24.478 1.00 29.27 213 LEU A O 1
ATOM 1667 N N . TYR A 1 214 ? 2.918 0.191 25.111 1.00 30.23 214 TYR A N 1
ATOM 1668 C CA . TYR A 1 214 ? 4.252 0.653 24.675 1.00 30.23 214 TYR A CA 1
ATOM 1669 C C . TYR A 1 214 ? 4.838 0.004 23.392 1.00 30.23 214 TYR A C 1
ATOM 1671 O O . TYR A 1 214 ? 6.048 -0.213 23.297 1.00 30.23 214 TYR A O 1
ATOM 1679 N N . THR A 1 215 ? 4.018 -0.327 22.388 1.00 30.09 215 THR A N 1
ATOM 1680 C CA . THR A 1 215 ? 4.484 -1.035 21.179 1.00 30.09 215 THR A CA 1
ATOM 1681 C C . THR A 1 215 ? 3.932 -0.445 19.888 1.00 30.09 215 THR A C 1
ATOM 1683 O O . THR A 1 215 ? 3.488 -1.146 18.989 1.00 30.09 215 THR A O 1
ATOM 1686 N N . LEU A 1 216 ? 4.118 0.861 19.708 1.00 30.53 216 LEU A N 1
ATOM 1687 C CA . LEU A 1 216 ? 4.344 1.418 18.371 1.00 30.53 216 LEU A CA 1
ATOM 1688 C C . LEU A 1 216 ? 5.802 1.097 17.983 1.00 30.53 216 LEU A C 1
ATOM 1690 O O . LEU A 1 216 ? 6.656 1.972 17.944 1.00 30.53 216 LEU A O 1
ATOM 1694 N N . LYS A 1 217 ? 6.143 -0.198 17.855 1.00 33.94 217 LYS A N 1
ATOM 1695 C CA . LYS A 1 217 ? 7.552 -0.644 17.807 1.00 33.94 217 LYS A CA 1
ATOM 1696 C C . LYS A 1 217 ? 8.005 -1.338 16.534 1.00 33.94 217 LYS A C 1
ATOM 1698 O O . LYS A 1 217 ? 9.168 -1.715 16.476 1.00 33.94 217 LYS A O 1
ATOM 1703 N N . LEU A 1 218 ? 7.168 -1.435 15.502 1.00 35.12 218 LEU A N 1
ATOM 1704 C CA . LEU A 1 218 ? 7.624 -1.751 14.144 1.00 35.12 218 LEU A CA 1
ATOM 1705 C C . LEU A 1 218 ? 6.664 -1.160 13.101 1.00 35.12 218 LEU A C 1
ATOM 1707 O O . LEU A 1 218 ? 6.001 -1.888 12.372 1.00 35.12 218 LEU A O 1
ATOM 1711 N N . VAL A 1 219 ? 6.654 0.169 12.957 1.00 41.06 219 VAL A N 1
ATOM 1712 C CA . VAL A 1 219 ? 6.549 0.698 11.591 1.00 41.06 219 VAL A CA 1
ATOM 1713 C C . VAL A 1 219 ? 7.928 0.458 10.992 1.00 41.06 219 VAL A C 1
ATOM 1715 O O . VAL A 1 219 ? 8.868 1.208 11.258 1.00 41.06 219 VAL A O 1
ATOM 1718 N N . LYS A 1 220 ? 8.114 -0.656 10.275 1.00 41.25 220 LYS A N 1
ATOM 1719 C CA . LYS A 1 220 ? 9.349 -0.845 9.507 1.00 41.25 220 LYS A CA 1
ATOM 1720 C C . LYS A 1 220 ? 9.210 0.032 8.269 1.00 41.25 220 LYS A C 1
ATOM 1722 O O . LYS A 1 220 ? 8.797 -0.444 7.221 1.00 41.25 220 LYS A O 1
ATOM 1727 N N . VAL A 1 221 ? 9.512 1.316 8.426 1.00 47.75 221 VAL A N 1
ATOM 1728 C CA . VAL A 1 221 ? 9.729 2.213 7.298 1.00 47.75 221 VAL A CA 1
ATOM 1729 C C . VAL A 1 221 ? 11.131 1.913 6.779 1.00 47.75 221 VAL A C 1
ATOM 1731 O O . VAL A 1 221 ? 12.135 2.292 7.388 1.00 47.75 221 VAL A O 1
ATOM 1734 N N . VAL A 1 222 ? 11.213 1.168 5.681 1.00 49.59 222 VAL A N 1
ATOM 1735 C CA . VAL A 1 222 ? 12.442 1.097 4.890 1.00 49.59 222 VAL A CA 1
ATOM 1736 C C . VAL A 1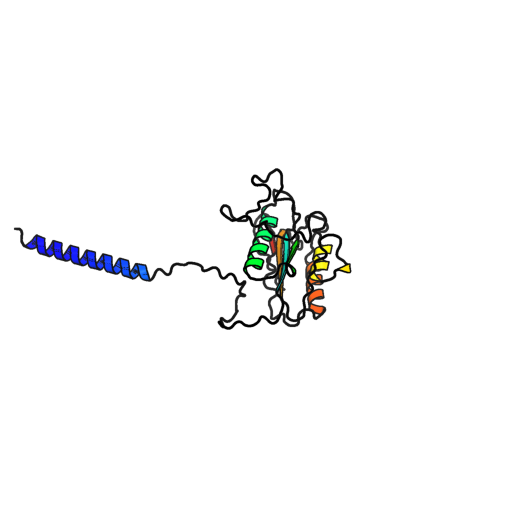 222 ? 12.368 2.267 3.921 1.00 49.59 222 VAL A C 1
ATOM 1738 O O . VAL A 1 222 ? 11.739 2.156 2.878 1.00 49.59 222 VAL A O 1
ATOM 1741 N N . ALA A 1 223 ? 12.943 3.405 4.313 1.00 50.88 223 ALA A N 1
ATOM 1742 C CA . ALA A 1 223 ? 13.112 4.565 3.447 1.00 50.88 223 ALA A CA 1
ATOM 1743 C C . ALA A 1 223 ? 14.599 4.707 3.108 1.00 50.88 223 ALA A C 1
ATOM 1745 O O . ALA A 1 223 ? 15.426 4.941 3.992 1.00 50.88 223 ALA A O 1
ATOM 1746 N N . CYS A 1 224 ? 14.967 4.518 1.842 1.00 44.31 224 CYS A N 1
ATOM 1747 C CA . CYS A 1 224 ? 16.366 4.608 1.422 1.00 44.31 224 CYS A CA 1
ATOM 1748 C C . CYS A 1 224 ? 16.791 6.077 1.232 1.00 44.31 224 CYS A C 1
ATOM 1750 O O . CYS A 1 224 ? 16.392 6.719 0.262 1.00 44.31 224 CYS A O 1
ATOM 1752 N N . LEU A 1 225 ? 17.642 6.605 2.120 1.00 35.84 225 LEU A N 1
ATOM 1753 C CA . LEU A 1 225 ? 18.514 7.747 1.815 1.00 35.84 225 LEU A CA 1
ATOM 1754 C C . LEU A 1 225 ? 19.802 7.186 1.195 1.00 35.84 225 LEU A C 1
ATOM 1756 O O . LEU A 1 225 ? 20.342 6.207 1.705 1.00 35.84 225 LEU A O 1
ATOM 1760 N N . ARG A 1 226 ? 20.305 7.803 0.113 1.00 34.66 226 ARG A N 1
ATOM 1761 C CA . ARG A 1 226 ? 21.394 7.329 -0.785 1.00 34.66 226 ARG A CA 1
ATOM 1762 C C . ARG A 1 226 ? 22.708 6.827 -0.142 1.00 34.66 226 ARG A C 1
ATOM 1764 O O . ARG A 1 226 ? 23.596 6.416 -0.879 1.00 34.66 226 ARG A O 1
ATOM 1771 N N . VAL A 1 227 ? 22.870 6.841 1.180 1.00 26.78 227 VAL A N 1
ATOM 1772 C CA . VAL A 1 227 ? 24.099 6.415 1.874 1.00 26.78 227 VAL A CA 1
ATOM 1773 C C . VAL A 1 227 ? 23.835 5.486 3.070 1.00 26.78 227 VAL A C 1
ATOM 1775 O O . VAL A 1 227 ? 24.770 5.041 3.730 1.00 26.78 227 VAL A O 1
ATOM 1778 N N . SER A 1 228 ? 22.584 5.154 3.394 1.00 28.59 228 SER A N 1
ATOM 1779 C CA . SER A 1 228 ? 22.265 4.253 4.506 1.00 28.59 228 SER A CA 1
ATOM 1780 C C . SER A 1 228 ? 20.848 3.718 4.346 1.00 28.59 228 SER A C 1
ATOM 1782 O O . SER A 1 228 ? 19.898 4.495 4.282 1.00 28.59 228 SER A O 1
ATOM 1784 N N . CYS A 1 229 ? 20.683 2.394 4.357 1.00 31.97 229 CYS A N 1
ATOM 1785 C CA . CYS A 1 229 ? 19.386 1.786 4.635 1.00 31.97 229 CYS A CA 1
ATOM 1786 C C . CYS A 1 229 ? 19.088 2.046 6.122 1.00 31.97 229 CYS A C 1
ATOM 1788 O O . CYS A 1 229 ? 19.395 1.225 6.986 1.00 31.97 229 CYS A O 1
ATOM 1790 N N . GLN A 1 230 ? 18.623 3.250 6.457 1.00 27.88 230 GLN A N 1
ATOM 1791 C CA . GLN A 1 230 ? 18.205 3.548 7.815 1.00 27.88 230 GLN A CA 1
ATOM 1792 C C . GLN A 1 230 ? 16.875 2.841 8.037 1.00 27.88 230 GLN A C 1
ATOM 1794 O O . GLN A 1 230 ? 15.877 3.104 7.372 1.00 27.88 230 GLN A O 1
ATOM 1799 N N . ARG A 1 231 ? 16.877 1.918 8.998 1.00 32.62 231 ARG A N 1
ATOM 1800 C CA . ARG A 1 231 ? 15.662 1.471 9.665 1.00 32.62 231 ARG A CA 1
ATOM 1801 C C . ARG A 1 231 ? 15.102 2.726 10.336 1.00 32.62 231 ARG A C 1
ATOM 1803 O O . ARG A 1 231 ? 15.545 3.073 11.428 1.00 32.62 231 ARG A O 1
ATOM 1810 N N . ILE A 1 232 ? 14.204 3.452 9.670 1.00 33.69 232 ILE A N 1
ATOM 1811 C CA . ILE A 1 232 ? 13.464 4.525 10.328 1.00 33.69 232 ILE A CA 1
ATOM 1812 C C . ILE A 1 232 ? 12.452 3.805 11.218 1.00 33.69 232 ILE A C 1
ATOM 1814 O O . ILE A 1 232 ? 11.322 3.526 10.828 1.00 33.69 232 ILE A O 1
ATOM 1818 N N . LEU A 1 233 ? 12.898 3.422 12.416 1.00 32.50 233 LEU A N 1
ATOM 1819 C CA . LEU A 1 233 ? 11.980 3.281 13.531 1.00 32.50 233 LEU A CA 1
ATOM 1820 C C . LEU A 1 233 ? 11.554 4.712 13.857 1.00 32.50 233 LEU A C 1
ATOM 1822 O O . LEU A 1 233 ? 12.329 5.473 14.437 1.00 32.50 233 LEU A O 1
ATOM 1826 N N . MET A 1 234 ? 10.347 5.099 13.448 1.00 29.61 234 MET A N 1
ATOM 1827 C CA . MET A 1 234 ? 9.685 6.230 14.089 1.00 29.61 234 MET A CA 1
ATOM 1828 C C . MET A 1 234 ? 9.407 5.802 15.531 1.00 29.61 234 MET A C 1
ATOM 1830 O O . MET A 1 234 ? 8.420 5.127 15.807 1.00 29.61 234 MET A O 1
ATOM 1834 N N . PHE A 1 235 ? 10.337 6.114 16.431 1.00 23.14 235 PHE A N 1
ATOM 1835 C CA . PHE A 1 235 ? 10.077 6.088 17.860 1.00 23.14 235 PHE A CA 1
ATOM 1836 C C . PHE A 1 235 ? 9.149 7.268 18.164 1.00 23.14 235 PHE A C 1
ATOM 1838 O O . PHE A 1 235 ? 9.523 8.418 17.927 1.00 23.14 235 PHE A O 1
ATOM 1845 N N . MET A 1 236 ? 7.939 6.971 18.634 1.00 28.25 236 MET A N 1
ATOM 1846 C CA . MET A 1 236 ? 7.184 7.888 19.489 1.00 28.25 236 MET A CA 1
ATOM 1847 C C . MET A 1 236 ? 7.541 7.596 20.941 1.00 28.25 236 MET A C 1
ATOM 1849 O O . MET A 1 236 ? 7.684 6.393 21.268 1.00 28.25 236 MET A O 1
#

Organism: Medicago truncatula (NCBI:txid3880)

Sequence (236 aa):
MAVHSKNMFSIVLSLWSWLLLLLTLDGLVARPNHLEWDPVIRLPGEVVDDAEVDEVGTRWAVLVAGSSGYGNYRHQADVCHAYQLLIKGGVKEENIVVFMYDDIANNELNPRPGVIINHPQGPNVYVGVPKDYTGDNVTAENLYAVILGDKSKVKGGSGKVINSKSEDRIFIYYSDHGGPGVLGMPNMPYVYAMDFIDVLKKNMHLGVTKRWLYTLKLVKVVACLRVSCQRILMFM

pLDDT: mean 75.9, std 24.83, range [23.14, 98.88]

InterPro domains:
  IPR001096 Peptidase C13, legumain [PF01650] (59-208)
  IPR001096 Peptidase C13, legumain [PR00776] (60-84)
  IPR001096 Peptidase C13, legumain [PR00776] (85-114)
  IPR001096 Peptidase C13, legumain [PR00776] (132-147)
  IPR001096 Peptidase C13, legumain [PR00776] (160-179)
  IPR001096 Peptidase C13, legumain [PTHR12000] (20-210)